Protein AF-A0A3D5WG81-F1 (afdb_monomer)

Sequence (229 aa):
MEYLKKLLEEGIEVSKSRIPSGSPFIYDQVDNVKYQKWVMNCISMLKEDAPDHVQQIKSIYVPKYSLINNFEQIFGVVSSAVEHITYKLKKKKKGTKIASRPATHFNLDFLHPKIKDKCSDQFYSEKYDDAILNACKVVEVYTRELSKLGEEEIGVPLMRKAFNPKTPILKHSDHAGEQEALMHLFSGFIGVFKNPQSHRFIEIKDPLTAFEVINFANHLCKILETTKQ

pLDDT: mean 92.05, std 9.8, range [44.41, 98.56]

Solvent-accessible surface area (backbone atoms only — not comparable to full-atom values): 12514 Å² total; per-residue (Å²): 110,71,66,55,54,48,56,52,53,52,48,52,54,31,61,73,39,58,43,81,58,89,42,99,88,44,79,32,30,31,46,52,70,56,43,56,52,48,53,54,48,51,44,65,73,31,43,86,79,34,48,69,46,34,52,52,40,58,74,60,59,48,94,92,59,45,40,42,68,50,49,52,53,41,50,51,44,51,52,51,42,45,53,52,47,52,50,52,52,52,48,58,66,57,69,78,54,82,74,83,58,58,47,85,80,59,83,57,84,87,42,47,66,71,45,36,73,59,20,47,68,35,38,70,67,66,37,29,57,59,16,39,40,34,23,44,48,44,45,52,52,51,54,31,63,70,44,71,53,60,88,86,56,52,67,43,63,33,31,45,54,31,22,24,54,89,65,46,39,41,38,76,53,92,49,49,69,59,20,37,51,49,20,48,52,54,21,47,50,36,55,65,57,32,50,51,60,75,76,45,87,82,76,57,80,56,47,62,64,36,50,52,53,37,50,50,36,35,52,52,49,57,53,56,75,69,38,42,112

Radius of gyration: 33.35 Å; Cα contacts (8 Å, |Δi|>4): 274; chains: 1; bounding box: 77×34×82 Å

Nearest PDB structures (foldseek):
  6oo3-assembly1_C  TM=1.968E-01  e=2.296E+00  Oryctolagus cuniculus
  7td3-assembly1_R  TM=1.829E-01  e=8.291E+00  Homo sapiens

Mean predicted aligned error: 13.75 Å

Foldseek 3Di:
DVLLVVLLVLLVVQLVQWADPPDPVDFIFTDLVSQVVSLVSLLVVLCVQPVVLSVQLVVLDDNVGRGPVSSVSNSVSSVVSSVVSVVVVVVVVVVPDPPQDQLVVDDCPPFDPQLCVQQVVCLNVQVLLSSLLSLLVSLFVLLCVQLVHDPVQGALNSLCQCLPLVDHSWAQDPDSVVSVVSSCLNNVLRVPRNPCSVPDDPPDRRSVVSSVSSVSSRVSVVSSVNTDD

Secondary structure (DSSP, 8-state):
-HHHHHHHHHHHHHHHT-B--SSTTS--B--HHHHHHHHHHHHHHHTTT-HHHHHHHHHH--TT--BHHHHHHHHHHHHHHHHHHHHHHHHHHHTT------GGGS--TTS-HHHHHHHHHHHHTT-HHHHHHHHHHHHHHHHHHHHT--TT--HHHHHHHHT-SSS-SSB--SSHHHHHHHHHHHHHHIIIIIHHHHHS------HHHHHHHHHHHHHHHHHHHH-B-

Structure (mmCIF, N/CA/C/O backbone):
data_AF-A0A3D5WG81-F1
#
_entry.id   AF-A0A3D5WG81-F1
#
loop_
_atom_site.group_PDB
_atom_site.id
_atom_site.type_symbol
_atom_site.label_atom_id
_atom_site.label_alt_id
_atom_site.label_comp_id
_atom_site.label_asym_id
_atom_site.label_entity_id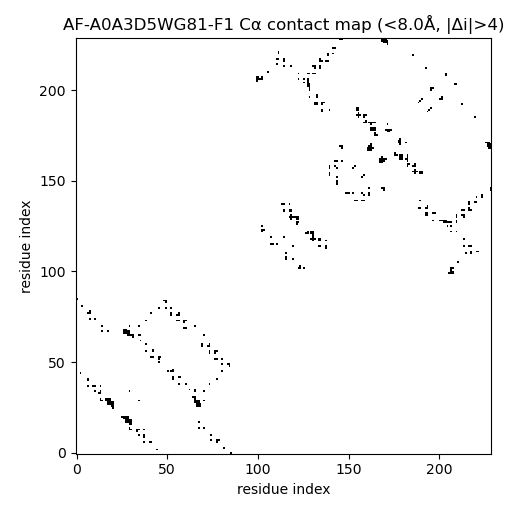
_atom_site.label_seq_id
_atom_site.pdbx_PDB_ins_code
_atom_site.Cartn_x
_atom_site.Cartn_y
_atom_site.Cartn_z
_atom_site.occupancy
_atom_site.B_iso_or_equiv
_atom_site.auth_seq_id
_atom_site.auth_comp_id
_atom_site.auth_asym_id
_atom_site.auth_atom_id
_atom_site.pdbx_PDB_model_num
ATOM 1 N N . MET A 1 1 ? 13.040 8.343 -30.477 1.00 75.19 1 MET A N 1
ATOM 2 C CA . MET A 1 1 ? 13.187 6.993 -31.072 1.00 75.19 1 MET A CA 1
ATOM 3 C C . MET A 1 1 ? 13.565 7.099 -32.538 1.00 75.19 1 MET A C 1
ATOM 5 O O . MET A 1 1 ? 14.605 6.573 -32.895 1.00 75.19 1 MET A O 1
ATOM 9 N N . GLU A 1 2 ? 12.789 7.811 -33.360 1.00 84.69 2 GLU A N 1
ATOM 10 C CA . GLU A 1 2 ? 13.078 7.971 -34.796 1.00 84.69 2 GLU A CA 1
ATOM 11 C C . GLU A 1 2 ? 14.464 8.577 -35.073 1.00 84.69 2 GLU A C 1
ATOM 13 O O . GLU A 1 2 ? 15.221 8.037 -35.874 1.00 84.69 2 GLU A O 1
ATOM 18 N N . TYR A 1 3 ? 14.866 9.600 -34.309 1.00 90.69 3 TYR A N 1
ATOM 19 C CA . TYR A 1 3 ? 16.198 10.191 -34.458 1.00 90.69 3 TYR A CA 1
ATOM 20 C C . TYR A 1 3 ? 17.356 9.236 -34.107 1.00 90.69 3 TYR A C 1
ATOM 22 O O . TYR A 1 3 ? 18.388 9.271 -34.763 1.00 90.69 3 TYR A O 1
ATOM 30 N N . LEU A 1 4 ? 17.186 8.355 -33.112 1.00 92.75 4 LEU A N 1
ATOM 31 C CA . LEU A 1 4 ? 18.220 7.392 -32.704 1.00 92.75 4 LEU A CA 1
ATOM 32 C C . LEU A 1 4 ? 18.482 6.364 -33.806 1.00 92.75 4 LEU A C 1
ATOM 34 O O . LEU A 1 4 ? 19.627 6.025 -34.084 1.00 92.75 4 LEU A O 1
ATOM 38 N N . LYS A 1 5 ? 17.410 5.897 -34.458 1.00 92.94 5 LYS A N 1
ATOM 39 C CA . LYS A 1 5 ? 17.508 4.984 -35.599 1.00 92.94 5 LYS A CA 1
ATOM 40 C C . LYS A 1 5 ? 18.221 5.659 -36.772 1.00 92.94 5 LYS A C 1
ATOM 42 O O . LYS A 1 5 ? 19.123 5.066 -37.353 1.00 92.94 5 LYS A O 1
ATOM 47 N N . LYS A 1 6 ? 17.870 6.919 -37.044 1.00 94.62 6 LYS A N 1
ATOM 48 C CA . LYS A 1 6 ? 18.494 7.728 -38.092 1.00 94.62 6 LYS A CA 1
ATOM 49 C C . LYS A 1 6 ? 20.007 7.885 -37.892 1.00 94.62 6 LYS A C 1
ATOM 51 O O . LYS A 1 6 ? 20.749 7.738 -38.853 1.00 94.62 6 LYS A O 1
ATOM 56 N N . LEU A 1 7 ? 20.480 8.110 -36.661 1.00 94.56 7 LEU A N 1
ATOM 57 C CA . LEU A 1 7 ? 21.922 8.204 -36.379 1.00 94.56 7 LEU A CA 1
ATOM 58 C C . LEU A 1 7 ? 22.681 6.910 -36.716 1.00 94.56 7 LEU A C 1
ATOM 60 O O . LEU A 1 7 ? 23.807 6.973 -37.208 1.00 94.56 7 LEU A O 1
ATOM 64 N N . LEU A 1 8 ? 22.079 5.741 -36.470 1.00 95.94 8 LEU A N 1
ATOM 65 C CA . LEU A 1 8 ? 22.681 4.452 -36.829 1.00 95.94 8 LEU A CA 1
ATOM 66 C C . LEU A 1 8 ? 22.663 4.219 -38.341 1.00 95.94 8 LEU A C 1
ATOM 68 O O . LEU A 1 8 ? 23.661 3.771 -38.899 1.00 95.94 8 LEU A O 1
ATOM 72 N N . GLU A 1 9 ? 21.554 4.546 -39.005 1.00 95.94 9 GLU A N 1
ATOM 73 C CA . GLU A 1 9 ? 21.422 4.439 -40.463 1.00 95.94 9 GLU A CA 1
ATOM 74 C C . GLU A 1 9 ? 22.451 5.325 -41.183 1.00 95.94 9 GLU A C 1
ATOM 76 O O . GLU A 1 9 ? 23.190 4.826 -42.031 1.00 95.94 9 GLU A O 1
ATOM 81 N N . GLU A 1 10 ? 22.587 6.591 -40.775 1.00 95.50 10 GLU A N 1
ATOM 82 C CA . GLU A 1 10 ? 23.614 7.505 -41.295 1.00 95.50 10 GLU A CA 1
ATOM 83 C C . GLU A 1 10 ? 25.035 6.960 -41.050 1.00 95.50 10 GLU A C 1
ATOM 85 O O . GLU A 1 10 ? 25.886 7.020 -41.936 1.00 95.50 10 GLU A O 1
ATOM 90 N N . GLY A 1 11 ? 25.300 6.360 -39.885 1.00 95.00 11 GLY A N 1
ATOM 91 C CA . GLY A 1 11 ? 26.602 5.753 -39.594 1.00 95.00 11 GLY A CA 1
ATOM 92 C C . GLY A 1 11 ? 26.915 4.547 -40.487 1.00 95.00 11 GLY A C 1
ATOM 93 O O . GLY A 1 11 ? 28.041 4.393 -40.958 1.00 95.00 11 GLY A O 1
ATOM 94 N N . ILE A 1 12 ? 25.913 3.722 -40.804 1.00 95.62 12 ILE A N 1
ATOM 95 C CA . ILE A 1 12 ? 26.057 2.612 -41.758 1.00 95.62 12 ILE A CA 1
ATOM 96 C C . ILE A 1 12 ? 26.375 3.143 -43.165 1.00 95.62 12 ILE A C 1
ATOM 98 O O . ILE A 1 12 ? 27.176 2.541 -43.883 1.00 95.62 12 ILE A O 1
ATOM 102 N N . GLU A 1 13 ? 25.790 4.271 -43.575 1.00 95.56 13 GLU A N 1
ATOM 103 C CA . GLU A 1 13 ? 26.120 4.915 -44.853 1.00 95.56 13 GLU A CA 1
ATOM 104 C C . GLU A 1 13 ? 27.564 5.430 -44.898 1.00 95.56 13 GLU A C 1
ATOM 106 O O . GLU A 1 13 ? 28.222 5.303 -45.935 1.00 95.56 13 GLU A O 1
ATOM 111 N N . VAL A 1 14 ? 28.081 5.957 -43.783 1.00 94.94 14 VAL A N 1
ATOM 112 C CA . VAL A 1 14 ? 29.499 6.330 -43.659 1.00 94.94 14 VAL A CA 1
ATOM 113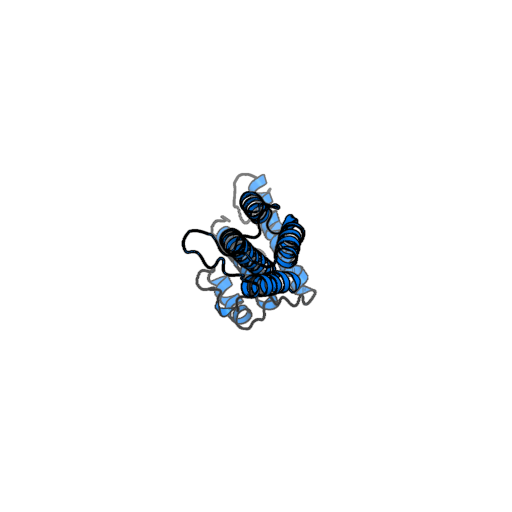 C C . VAL A 1 14 ? 30.390 5.091 -43.764 1.00 94.94 14 VAL A C 1
ATOM 115 O O . VAL A 1 14 ? 31.339 5.099 -44.544 1.00 94.94 14 VAL A O 1
ATOM 118 N N . SER A 1 15 ? 30.062 3.999 -43.068 1.00 93.25 15 SER A N 1
ATOM 119 C CA . SER A 1 15 ? 30.818 2.737 -43.144 1.00 93.25 15 SER A CA 1
ATOM 120 C C . SER A 1 15 ? 30.926 2.206 -44.579 1.00 93.25 15 SER A C 1
ATOM 122 O O . SER A 1 15 ? 32.005 1.830 -45.036 1.00 93.25 15 SER A O 1
ATOM 124 N N . LYS A 1 16 ? 29.820 2.250 -45.334 1.00 94.12 16 LYS A N 1
ATOM 125 C CA . LYS A 1 16 ? 29.776 1.837 -46.748 1.00 94.12 16 LYS A CA 1
ATOM 126 C C . LYS A 1 16 ? 30.602 2.730 -47.675 1.00 94.12 16 LYS A C 1
ATOM 128 O O . LYS A 1 16 ? 30.896 2.321 -48.792 1.00 94.12 16 LYS A O 1
ATOM 133 N N . SER A 1 17 ? 30.973 3.930 -47.233 1.00 94.00 17 SER A N 1
ATOM 134 C CA . SER A 1 17 ? 31.808 4.868 -47.991 1.00 94.00 17 SER A CA 1
ATOM 135 C C . SER A 1 17 ? 33.312 4.661 -47.786 1.00 94.00 17 SER A C 1
ATOM 137 O O . SER A 1 17 ? 34.094 5.566 -48.064 1.00 94.00 17 SER A O 1
ATOM 139 N N . ARG A 1 18 ? 33.720 3.492 -47.277 1.00 93.00 18 ARG A N 1
ATOM 140 C CA . ARG A 1 18 ? 35.123 3.123 -47.068 1.00 93.00 18 ARG A CA 1
ATOM 141 C C . ARG A 1 18 ? 35.935 3.247 -48.363 1.00 93.00 18 ARG A C 1
ATOM 143 O O . ARG A 1 18 ? 35.570 2.693 -49.396 1.00 93.00 18 ARG A O 1
ATOM 150 N N . ILE A 1 19 ? 37.066 3.932 -48.262 1.00 91.75 19 ILE A N 1
ATOM 151 C CA . ILE A 1 19 ? 38.051 4.172 -49.314 1.00 91.75 19 ILE A CA 1
ATOM 152 C C . ILE A 1 19 ? 39.338 3.445 -48.895 1.00 91.75 19 ILE A C 1
ATOM 154 O O . ILE A 1 19 ? 40.007 3.899 -47.959 1.00 91.75 19 ILE A O 1
ATOM 158 N N . PRO A 1 20 ? 39.680 2.311 -49.536 1.00 90.56 20 PRO A N 1
ATOM 159 C CA . PRO A 1 20 ? 40.896 1.570 -49.228 1.00 90.56 20 PRO A CA 1
ATOM 160 C C . PRO A 1 20 ? 42.152 2.396 -49.504 1.00 90.56 20 PRO A C 1
ATOM 162 O O . PRO A 1 20 ? 42.264 3.027 -50.554 1.00 90.56 20 PRO A O 1
ATOM 165 N N . SER A 1 21 ? 43.123 2.351 -48.597 1.00 86.50 21 SER A N 1
ATOM 166 C CA . SER A 1 21 ? 44.408 3.040 -48.767 1.00 86.50 21 SER A CA 1
ATOM 167 C C . SER A 1 21 ? 45.337 2.344 -49.770 1.00 86.50 21 SER A C 1
ATOM 169 O O . SER A 1 21 ? 46.309 2.936 -50.237 1.00 86.50 21 SER A O 1
ATOM 171 N N . GLY A 1 22 ? 45.072 1.065 -50.064 1.00 84.75 22 GLY A N 1
ATOM 172 C CA . GLY A 1 22 ? 45.930 0.212 -50.888 1.00 84.75 22 GLY A CA 1
ATOM 173 C C . GLY A 1 22 ? 47.253 -0.187 -50.218 1.00 84.75 22 GLY A C 1
ATOM 174 O O . GLY A 1 22 ? 48.062 -0.859 -50.852 1.00 84.75 22 GLY A O 1
ATOM 175 N N . SER A 1 23 ? 47.482 0.196 -48.954 1.00 83.56 23 SER A N 1
ATOM 176 C CA . SER A 1 23 ? 48.710 -0.093 -48.206 1.00 83.56 23 SER A CA 1
ATOM 177 C C . SER A 1 23 ? 48.399 -0.644 -46.810 1.00 83.56 23 SER A C 1
ATOM 179 O O . SER A 1 23 ? 47.653 -0.009 -46.066 1.00 83.56 23 SER A O 1
ATOM 181 N N . PRO A 1 24 ? 49.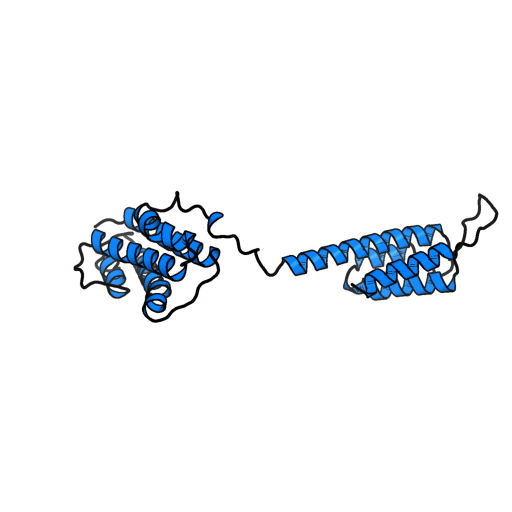023 -1.759 -46.383 1.00 75.94 24 PRO A N 1
ATOM 182 C CA . PRO A 1 24 ? 48.823 -2.322 -45.043 1.00 75.94 24 PRO A CA 1
ATOM 183 C C . PRO A 1 24 ? 49.185 -1.371 -43.891 1.00 75.94 24 PRO A C 1
ATOM 185 O O . PRO A 1 24 ? 48.702 -1.545 -42.777 1.00 75.94 24 PRO A O 1
ATOM 188 N N . PHE A 1 25 ? 50.046 -0.381 -44.147 1.00 78.06 25 PHE A N 1
ATOM 189 C CA . PHE A 1 25 ? 50.553 0.555 -43.137 1.00 78.06 25 PHE A CA 1
ATOM 190 C C . PHE A 1 25 ? 49.792 1.887 -43.099 1.00 78.06 25 PHE A C 1
ATOM 192 O O . PHE A 1 25 ? 50.114 2.753 -42.286 1.00 78.06 25 PHE A O 1
ATOM 199 N N . ILE A 1 26 ? 48.806 2.077 -43.981 1.00 79.44 26 ILE A N 1
ATOM 200 C CA . ILE A 1 26 ? 48.007 3.301 -44.061 1.00 79.44 26 ILE A CA 1
ATOM 201 C C . ILE A 1 26 ? 46.561 2.943 -43.746 1.00 79.44 26 ILE A C 1
ATOM 203 O O . ILE A 1 26 ? 45.971 2.080 -44.392 1.00 79.44 26 ILE A O 1
ATOM 207 N N . TYR A 1 27 ? 45.979 3.627 -42.765 1.00 84.50 27 TYR A N 1
ATOM 208 C CA . TYR A 1 27 ? 44.572 3.445 -42.431 1.00 84.50 27 TYR A CA 1
ATOM 209 C C . TYR A 1 27 ? 43.672 3.841 -43.603 1.00 84.50 27 TYR A C 1
ATOM 211 O O . TYR A 1 27 ? 43.862 4.894 -44.218 1.00 84.50 27 TYR A O 1
ATOM 219 N N . ASP A 1 28 ? 42.659 3.018 -43.861 1.00 91.94 28 ASP A N 1
ATOM 220 C CA . ASP A 1 28 ? 41.592 3.362 -44.794 1.00 91.94 28 ASP A CA 1
ATOM 221 C C . ASP A 1 28 ? 40.839 4.605 -44.321 1.00 91.94 28 ASP A C 1
ATOM 223 O O . ASP A 1 28 ? 40.800 4.944 -43.130 1.00 91.94 28 ASP A O 1
ATOM 227 N N . GLN A 1 29 ? 40.203 5.269 -45.275 1.00 92.94 29 GLN A N 1
ATOM 228 C CA . GLN A 1 29 ? 39.386 6.442 -45.017 1.00 92.94 29 GLN A CA 1
ATOM 229 C C . GLN A 1 29 ? 37.911 6.133 -45.248 1.00 92.94 29 GLN A C 1
ATOM 231 O O . GLN A 1 29 ? 37.544 5.111 -45.822 1.00 92.94 29 GLN A O 1
ATOM 236 N N . VAL A 1 30 ? 37.056 7.036 -44.799 1.00 94.81 30 VAL A N 1
ATOM 237 C CA . VAL A 1 30 ? 35.651 7.130 -45.199 1.00 94.81 30 VAL A CA 1
ATOM 238 C C . VAL A 1 30 ? 35.419 8.470 -45.887 1.00 94.81 30 VAL A C 1
ATOM 240 O O . VAL A 1 30 ? 36.237 9.391 -45.756 1.00 94.81 30 VAL A O 1
ATOM 243 N N . ASP A 1 31 ? 34.302 8.595 -46.606 1.00 95.69 31 ASP A N 1
ATOM 244 C CA . ASP A 1 31 ? 33.897 9.859 -47.217 1.00 95.69 31 ASP A CA 1
ATOM 245 C C . ASP A 1 31 ? 33.881 10.971 -46.165 1.00 95.69 31 ASP A C 1
ATOM 247 O O . ASP A 1 31 ? 33.151 10.915 -45.169 1.00 95.69 31 ASP A O 1
ATOM 251 N N . ASN A 1 32 ? 34.717 11.983 -46.391 1.00 92.50 32 ASN A N 1
ATOM 252 C CA . ASN A 1 32 ? 34.928 13.042 -45.422 1.00 92.50 32 ASN A CA 1
ATOM 253 C C . ASN A 1 32 ? 33.626 13.803 -45.147 1.00 92.50 32 ASN A C 1
ATOM 255 O O . ASN A 1 32 ? 33.263 13.995 -43.993 1.00 92.50 32 ASN A O 1
ATOM 259 N N . VAL A 1 33 ? 32.877 14.193 -46.179 1.00 93.50 33 VAL A N 1
ATOM 260 C CA . VAL A 1 33 ? 31.666 15.010 -46.009 1.00 93.50 33 VAL A CA 1
ATOM 261 C C . VAL A 1 33 ? 30.611 14.250 -45.209 1.00 93.50 33 VAL A C 1
ATOM 263 O O . VAL A 1 33 ? 30.035 14.803 -44.267 1.00 93.50 33 VAL A O 1
ATOM 266 N N . LYS A 1 34 ? 30.388 12.974 -45.537 1.00 94.69 34 LYS A N 1
ATOM 267 C CA . LYS A 1 34 ? 29.447 12.113 -44.811 1.00 94.69 34 LYS A CA 1
ATOM 268 C C . LYS A 1 34 ? 29.885 11.912 -43.365 1.00 94.69 34 LYS A C 1
ATOM 270 O O . LYS A 1 34 ? 29.063 12.061 -42.464 1.00 94.69 34 LYS A O 1
ATOM 275 N N . TYR A 1 35 ? 31.169 11.639 -43.140 1.00 95.88 35 TYR A N 1
ATOM 276 C CA . TYR A 1 35 ? 31.720 11.424 -41.806 1.00 95.88 35 TYR A CA 1
ATOM 277 C C . TYR A 1 35 ? 31.607 12.668 -40.920 1.00 95.88 35 TYR A C 1
ATOM 279 O O . TYR A 1 35 ? 31.049 12.580 -39.828 1.00 95.88 35 TYR A O 1
ATOM 287 N N . GLN A 1 36 ? 32.050 13.838 -41.398 1.00 94.81 36 GLN A N 1
ATOM 288 C CA . GLN A 1 36 ? 31.961 15.086 -40.631 1.00 94.81 36 GLN A CA 1
ATOM 289 C C . GLN A 1 36 ? 30.504 15.412 -40.277 1.00 94.81 36 GLN A C 1
ATOM 291 O O . GLN A 1 36 ? 30.189 15.715 -39.125 1.00 94.81 36 GLN A O 1
ATOM 296 N N . LYS A 1 37 ? 29.597 15.304 -41.257 1.00 96.00 37 LYS A N 1
ATOM 297 C CA . LYS A 1 37 ? 28.166 15.553 -41.054 1.00 96.00 37 LYS A CA 1
ATOM 298 C C . LYS A 1 37 ? 27.576 14.611 -40.005 1.00 96.00 37 LYS A C 1
ATOM 300 O O . LYS A 1 37 ? 26.885 15.065 -39.096 1.00 96.00 37 LYS A O 1
ATOM 305 N N . TRP A 1 38 ? 27.866 13.318 -40.117 1.00 97.56 38 TRP A N 1
ATOM 306 C CA . TRP A 1 38 ? 27.362 12.309 -39.194 1.00 97.56 38 TRP A CA 1
ATOM 307 C C . TRP A 1 38 ? 27.867 12.531 -37.763 1.00 97.56 38 TRP A C 1
ATOM 309 O O . TRP A 1 38 ? 27.066 12.540 -36.830 1.00 97.56 38 TRP A O 1
ATOM 319 N N . VAL A 1 39 ? 29.162 12.808 -37.571 1.00 97.06 39 VAL A N 1
ATOM 320 C CA . VAL A 1 39 ? 29.710 13.086 -36.232 1.00 97.06 39 VAL A CA 1
ATOM 321 C C . VAL A 1 39 ? 29.055 14.321 -35.605 1.00 97.06 39 VAL A C 1
ATOM 323 O O . VAL A 1 39 ? 28.680 14.289 -34.431 1.00 97.06 39 VAL A O 1
ATOM 326 N N . MET A 1 40 ? 28.850 15.390 -36.380 1.00 96.69 40 MET A N 1
ATOM 327 C CA . MET A 1 40 ? 28.174 16.597 -35.891 1.00 96.69 40 MET A CA 1
ATOM 328 C C . MET A 1 40 ? 26.714 16.333 -35.506 1.00 96.69 40 MET A C 1
ATOM 330 O O . MET A 1 40 ? 26.260 16.822 -34.467 1.00 96.69 40 MET A O 1
ATOM 334 N N . ASN A 1 41 ? 25.998 15.514 -36.283 1.00 96.69 41 ASN A N 1
ATOM 335 C CA . ASN A 1 41 ? 24.650 15.064 -35.936 1.00 96.69 41 ASN A CA 1
ATOM 336 C C . ASN A 1 41 ? 24.655 14.278 -34.619 1.00 96.69 41 ASN A C 1
ATOM 338 O O . ASN A 1 41 ? 23.880 14.598 -33.720 1.00 96.69 41 ASN A O 1
ATOM 342 N N . CYS A 1 42 ? 25.562 13.309 -34.457 1.00 97.06 42 CYS A N 1
ATOM 343 C CA . CYS A 1 42 ? 25.701 12.535 -33.222 1.00 97.06 42 CYS A CA 1
ATOM 344 C C . CYS A 1 42 ? 25.941 13.446 -32.009 1.00 97.06 42 CYS A C 1
ATOM 346 O O . CYS A 1 42 ? 25.224 13.343 -31.014 1.00 97.06 42 CYS A O 1
ATOM 348 N N . ILE A 1 43 ? 26.890 14.384 -32.101 1.00 96.69 43 ILE A N 1
ATOM 349 C CA . ILE A 1 43 ? 27.197 15.333 -31.019 1.00 96.69 43 ILE A CA 1
ATOM 350 C C . ILE A 1 43 ? 25.982 16.201 -30.674 1.00 96.69 43 ILE A C 1
ATOM 352 O O . ILE A 1 43 ? 25.687 16.385 -29.495 1.00 96.69 43 ILE A O 1
ATOM 356 N N . SER A 1 44 ? 25.283 16.747 -31.674 1.00 96.25 44 SER A N 1
ATOM 357 C CA . SER A 1 44 ? 24.151 17.649 -31.440 1.00 96.25 44 SER A CA 1
ATOM 358 C C . SER A 1 44 ? 22.931 16.918 -30.887 1.00 96.25 44 SER A C 1
ATOM 360 O O 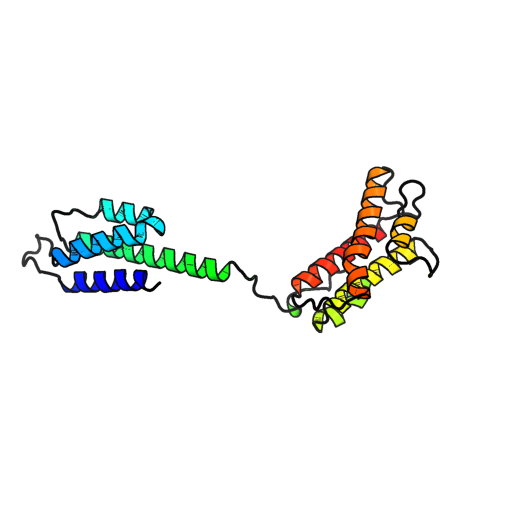. SER A 1 44 ? 22.269 17.431 -29.990 1.00 96.25 44 SER A O 1
ATOM 362 N N . MET A 1 45 ? 22.609 15.744 -31.429 1.00 95.94 45 MET A N 1
ATOM 363 C CA . MET A 1 45 ? 21.368 15.036 -31.108 1.00 95.94 45 MET A CA 1
ATOM 364 C C . MET A 1 45 ? 21.461 14.240 -29.805 1.00 95.94 45 MET A C 1
ATOM 366 O O . MET A 1 45 ? 20.439 14.013 -29.166 1.00 95.94 45 MET A O 1
ATOM 370 N N . LEU A 1 46 ? 22.667 13.832 -29.394 1.00 95.31 46 LEU A N 1
ATOM 371 C CA . LEU A 1 46 ? 22.885 13.089 -28.148 1.00 95.31 46 LEU A CA 1
ATOM 372 C C . LEU A 1 46 ? 23.243 13.987 -26.957 1.00 95.31 46 LEU A C 1
ATOM 374 O O . LEU A 1 46 ? 23.286 13.494 -25.834 1.00 95.31 46 LEU A O 1
ATOM 378 N N . LYS A 1 47 ? 23.484 15.289 -27.169 1.00 94.12 47 LYS A N 1
ATOM 379 C CA . LYS A 1 47 ? 24.003 16.213 -26.144 1.00 94.12 47 LYS A CA 1
ATOM 380 C C . LYS A 1 47 ? 23.214 16.194 -24.833 1.00 94.12 47 LYS A C 1
ATOM 382 O O . LYS A 1 47 ? 23.822 16.168 -23.769 1.00 94.12 47 LYS A O 1
ATOM 387 N N . GLU A 1 48 ? 21.889 16.212 -24.921 1.00 91.00 48 GLU A N 1
ATOM 388 C CA . GLU A 1 48 ? 21.008 16.268 -23.747 1.00 91.00 48 GLU A CA 1
ATOM 389 C C . GLU A 1 48 ? 20.757 14.876 -23.142 1.00 91.00 48 GLU A C 1
ATOM 391 O O . GLU A 1 48 ? 20.656 14.721 -21.926 1.00 91.00 48 GLU A O 1
ATOM 396 N N . ASP A 1 49 ? 20.667 13.845 -23.987 1.00 91.56 49 ASP A N 1
ATOM 397 C CA . ASP A 1 49 ? 20.246 12.504 -23.573 1.00 91.56 49 ASP A CA 1
ATOM 398 C C . ASP A 1 49 ? 21.411 11.598 -23.125 1.00 91.56 49 ASP A C 1
ATOM 400 O O . ASP A 1 49 ? 21.196 10.693 -22.312 1.00 91.56 49 ASP A O 1
ATOM 404 N N . ALA A 1 50 ? 22.625 11.827 -23.641 1.00 95.06 50 ALA A N 1
ATOM 405 C CA . ALA A 1 50 ? 23.832 11.028 -23.400 1.00 95.06 50 ALA A CA 1
ATOM 406 C C . ALA A 1 50 ? 25.126 11.887 -23.445 1.00 95.06 50 ALA A C 1
ATOM 408 O O . ALA A 1 50 ? 25.963 11.717 -24.340 1.00 95.06 50 ALA A O 1
ATOM 409 N N . PRO A 1 51 ? 25.320 12.819 -22.490 1.00 95.75 51 PRO A N 1
ATOM 410 C CA . PRO A 1 51 ? 26.449 13.757 -22.495 1.00 95.75 51 PRO A CA 1
ATOM 411 C C . PRO A 1 51 ? 27.826 13.079 -22.384 1.00 95.75 51 PRO A C 1
ATOM 413 O O . PRO A 1 51 ? 28.769 13.515 -23.047 1.00 95.75 51 PRO A O 1
ATOM 416 N N . ASP A 1 52 ? 27.942 11.987 -21.623 1.00 96.12 52 ASP A N 1
ATOM 417 C CA . ASP A 1 52 ? 29.206 11.252 -21.453 1.00 96.12 52 ASP A CA 1
ATOM 418 C C . ASP A 1 52 ? 29.655 10.595 -22.765 1.00 96.12 52 ASP A C 1
ATOM 420 O O . ASP A 1 52 ? 30.821 10.681 -23.157 1.00 96.12 52 ASP A O 1
ATOM 424 N N . HIS A 1 53 ? 28.713 10.004 -23.510 1.00 97.69 53 HIS A N 1
ATOM 425 C CA . HIS A 1 53 ? 28.971 9.471 -24.848 1.00 97.69 53 HIS A CA 1
ATOM 426 C C . HIS A 1 53 ? 29.401 10.582 -25.808 1.00 97.69 53 HIS A C 1
ATOM 428 O O . HIS A 1 53 ? 30.339 10.398 -26.578 1.00 97.69 53 HIS A O 1
ATOM 434 N N . VAL A 1 54 ? 28.789 11.769 -25.733 1.00 97.25 54 VAL A N 1
ATOM 435 C CA . VAL A 1 54 ? 29.219 12.926 -26.537 1.00 97.25 54 VAL A CA 1
ATOM 436 C C . VAL A 1 54 ? 30.647 13.358 -26.193 1.00 97.25 54 VAL A C 1
ATOM 438 O O . VAL A 1 54 ? 31.407 13.717 -27.095 1.00 97.25 54 VAL A O 1
ATOM 441 N N . GLN A 1 55 ? 31.047 13.307 -24.922 1.00 97.19 55 GLN A N 1
ATOM 442 C CA . GLN A 1 55 ? 32.422 13.604 -24.521 1.00 97.19 55 GLN A CA 1
ATOM 443 C C . GLN A 1 55 ? 33.416 12.581 -25.093 1.00 97.19 55 GLN A C 1
ATOM 445 O O . GLN A 1 55 ? 34.460 12.974 -25.614 1.00 97.19 55 GLN A O 1
ATOM 450 N N . GLN A 1 56 ? 33.065 11.292 -25.082 1.00 97.25 56 GLN A N 1
ATOM 451 C CA . GLN A 1 56 ? 33.876 10.236 -25.699 1.00 97.25 56 GLN A CA 1
ATOM 452 C C . GLN A 1 56 ? 34.008 10.434 -27.214 1.00 97.25 56 GLN A C 1
ATOM 454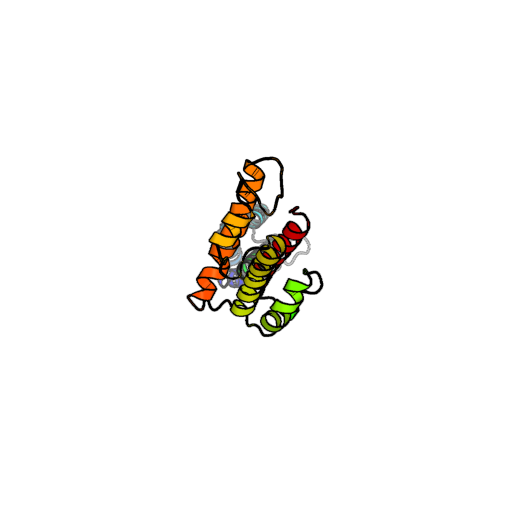 O O . GLN A 1 56 ? 35.124 10.424 -27.734 1.00 97.25 56 GLN A O 1
ATOM 459 N N . ILE A 1 57 ? 32.904 10.721 -27.915 1.00 97.25 57 ILE A N 1
ATOM 460 C CA . ILE A 1 57 ? 32.923 11.030 -29.355 1.00 97.25 57 ILE A CA 1
ATOM 461 C C . ILE A 1 57 ? 33.887 12.187 -29.632 1.00 97.25 57 ILE A C 1
ATOM 463 O O . ILE A 1 57 ? 34.731 12.082 -30.517 1.00 97.25 57 ILE A O 1
ATOM 467 N N . LYS A 1 58 ? 33.818 13.267 -28.844 1.00 96.69 58 LYS A N 1
ATOM 468 C CA . 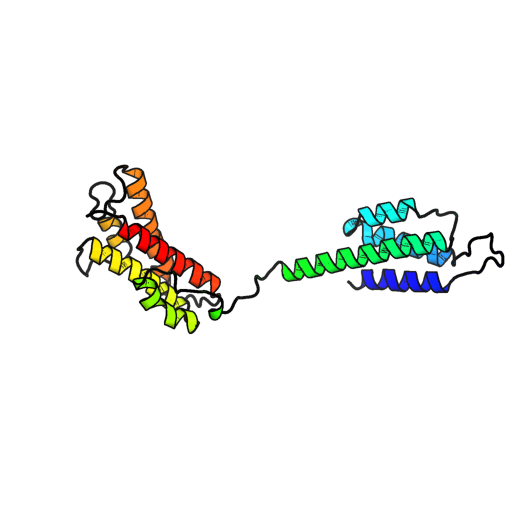LYS A 1 58 ? 34.709 14.429 -28.989 1.00 96.69 58 LYS A CA 1
ATOM 469 C C . LYS A 1 58 ? 36.183 14.110 -28.736 1.00 96.69 58 LYS A C 1
ATOM 471 O O . LYS A 1 58 ? 37.024 14.745 -29.357 1.00 96.69 58 LYS A O 1
ATOM 476 N N . SER A 1 59 ? 36.504 13.158 -27.856 1.00 96.75 59 SER A N 1
ATOM 477 C CA . SER A 1 59 ? 37.900 12.746 -27.627 1.00 96.75 59 SER A CA 1
ATOM 478 C C . SER A 1 59 ? 38.498 11.923 -28.771 1.00 96.75 59 SER A C 1
ATOM 480 O O . SER A 1 59 ? 39.706 11.965 -28.977 1.00 96.75 59 SER A O 1
ATOM 482 N N . ILE A 1 60 ? 37.661 11.199 -29.522 1.00 94.88 60 ILE A N 1
ATOM 483 C CA . ILE A 1 60 ? 38.084 10.368 -30.661 1.00 94.88 60 ILE A CA 1
ATOM 484 C C . ILE A 1 60 ? 38.086 11.188 -31.958 1.00 94.88 60 ILE A C 1
ATOM 486 O O . ILE A 1 60 ? 38.902 10.980 -32.856 1.00 94.88 60 ILE A O 1
ATOM 490 N N . TYR A 1 61 ? 37.141 12.117 -32.080 1.00 95.88 61 TYR A N 1
ATOM 491 C CA . TYR A 1 61 ? 36.920 12.884 -33.290 1.00 95.88 61 TYR A CA 1
ATOM 492 C C . TYR A 1 61 ? 38.037 13.900 -33.547 1.00 95.88 61 TYR A C 1
ATOM 494 O O . TYR A 1 61 ? 38.239 14.851 -32.795 1.00 95.88 61 TYR A O 1
ATOM 502 N N . VAL A 1 62 ? 38.716 13.731 -34.684 1.00 92.44 62 VAL A N 1
ATOM 503 C CA . VAL A 1 62 ? 39.732 14.662 -35.180 1.00 92.44 62 VAL A CA 1
ATOM 504 C C . VAL A 1 62 ? 39.261 15.233 -36.524 1.00 92.44 62 VAL A C 1
ATOM 506 O O . VAL A 1 62 ? 39.322 14.520 -37.524 1.00 92.44 62 VAL A O 1
ATOM 509 N N . PRO A 1 63 ? 38.831 16.510 -36.602 1.00 86.06 63 PRO A N 1
ATOM 510 C CA . PRO A 1 63 ? 38.206 17.086 -37.803 1.00 86.06 63 PRO A CA 1
ATOM 511 C C . PRO A 1 63 ? 39.050 17.004 -39.079 1.00 86.06 63 PRO A C 1
ATOM 513 O O . PRO A 1 63 ? 38.518 16.976 -40.184 1.00 86.06 63 PRO A O 1
ATOM 516 N N . LYS A 1 64 ? 40.378 16.957 -38.932 1.00 88.94 64 LYS A N 1
ATOM 517 C CA . LYS A 1 64 ? 41.323 16.891 -40.050 1.00 88.94 64 LYS A CA 1
ATOM 518 C C . LYS A 1 64 ? 41.344 15.524 -40.748 1.00 88.94 64 LYS A C 1
ATOM 520 O O . LYS A 1 64 ? 41.808 15.448 -41.882 1.00 88.94 64 LYS A O 1
ATOM 525 N N . TYR A 1 65 ? 40.877 14.459 -40.091 1.00 87.50 65 TYR A N 1
ATOM 526 C CA . TYR A 1 65 ? 41.026 13.090 -40.582 1.00 87.50 65 TYR A CA 1
ATOM 527 C C . TYR A 1 65 ? 39.703 12.316 -40.555 1.00 87.50 65 TYR A C 1
ATOM 529 O O . TYR A 1 65 ? 39.014 12.273 -39.537 1.00 87.50 65 TYR A O 1
ATOM 537 N N . SER A 1 66 ? 39.391 11.628 -41.655 1.00 91.19 66 SER A N 1
ATOM 538 C CA . SER A 1 66 ? 38.238 10.729 -41.792 1.00 91.19 66 SER A CA 1
ATOM 539 C C . SER A 1 66 ? 38.675 9.260 -41.813 1.00 91.19 66 SER A C 1
ATOM 541 O O . SER A 1 66 ? 38.350 8.512 -42.731 1.00 91.19 66 SER A O 1
ATOM 543 N N . LEU A 1 67 ? 39.472 8.850 -40.824 1.00 93.00 67 LEU A N 1
ATOM 544 C CA . LEU A 1 67 ? 39.991 7.482 -40.744 1.00 93.00 67 LEU A CA 1
ATOM 545 C C . LEU A 1 67 ? 38.895 6.484 -40.352 1.00 93.00 67 LEU A C 1
ATOM 547 O O . LEU A 1 67 ? 38.075 6.767 -39.473 1.00 93.00 67 LEU A O 1
ATOM 551 N N . ILE A 1 68 ? 38.932 5.292 -40.952 1.00 92.06 68 ILE A N 1
ATOM 552 C CA . ILE A 1 68 ? 37.965 4.221 -40.676 1.00 92.06 68 ILE A CA 1
ATOM 553 C C . ILE A 1 68 ? 37.976 3.795 -39.200 1.00 92.06 68 ILE A C 1
ATOM 555 O O . ILE A 1 68 ? 36.921 3.553 -38.627 1.00 92.06 68 ILE A O 1
ATOM 559 N N . ASN A 1 69 ? 39.143 3.777 -38.551 1.00 92.19 69 ASN A N 1
ATOM 560 C CA . ASN A 1 69 ? 39.282 3.365 -37.152 1.00 92.19 69 ASN A CA 1
ATOM 561 C C . ASN A 1 69 ? 38.624 4.363 -36.182 1.00 92.19 69 ASN A C 1
ATOM 563 O O . ASN A 1 69 ? 38.002 3.957 -35.202 1.00 92.19 69 ASN A O 1
ATOM 567 N N . ASN A 1 70 ? 38.729 5.665 -36.461 1.00 93.44 70 ASN A N 1
ATOM 568 C CA . ASN A 1 70 ? 38.051 6.708 -35.695 1.00 93.44 70 ASN A CA 1
ATOM 569 C C . ASN A 1 70 ? 36.538 6.600 -35.891 1.00 93.44 70 ASN A C 1
ATOM 571 O O . ASN A 1 70 ? 35.786 6.691 -34.922 1.00 93.44 70 ASN A O 1
ATOM 575 N N . PHE A 1 71 ? 36.097 6.350 -37.129 1.00 95.94 71 PHE A N 1
ATOM 576 C CA . PHE A 1 71 ? 34.697 6.066 -37.425 1.00 95.94 71 PHE A CA 1
ATOM 577 C C . PHE A 1 71 ? 34.177 4.863 -36.625 1.00 95.94 71 PHE A C 1
ATOM 579 O O . PHE A 1 71 ? 33.159 4.995 -35.954 1.00 95.94 71 PHE A O 1
ATOM 586 N N . GLU A 1 72 ? 34.873 3.725 -36.645 1.00 95.62 72 GLU A N 1
ATOM 587 C CA . GLU A 1 72 ? 34.454 2.500 -35.949 1.00 95.62 72 GLU A CA 1
ATOM 588 C C . GLU A 1 72 ? 34.328 2.714 -34.436 1.00 95.62 72 GLU A C 1
ATOM 590 O O . GLU A 1 72 ? 33.330 2.317 -33.832 1.00 95.62 72 GLU A O 1
ATOM 595 N N . GLN A 1 73 ? 35.294 3.410 -33.830 1.00 96.62 73 GLN A N 1
ATOM 596 C CA . GLN A 1 73 ? 35.242 3.757 -32.410 1.00 96.62 73 GLN A CA 1
ATOM 597 C C . GLN A 1 73 ? 34.048 4.665 -32.090 1.00 96.62 73 GLN A C 1
ATOM 599 O O . GLN A 1 73 ? 33.281 4.376 -31.170 1.00 96.62 73 GLN A O 1
ATOM 604 N N . ILE A 1 74 ? 33.839 5.731 -32.872 1.00 97.19 74 ILE A N 1
ATOM 605 C CA . ILE A 1 74 ? 32.694 6.636 -32.691 1.00 97.19 74 ILE A CA 1
ATOM 606 C C . ILE A 1 74 ? 31.374 5.885 -32.899 1.00 97.19 74 ILE A C 1
ATOM 608 O O . ILE A 1 74 ? 30.429 6.090 -32.139 1.00 97.19 74 ILE A O 1
ATOM 612 N N . PHE A 1 75 ? 31.297 4.982 -33.876 1.00 97.44 75 PHE A N 1
ATOM 613 C CA . PHE A 1 75 ? 30.097 4.192 -34.153 1.00 97.44 75 PHE A CA 1
ATOM 614 C C . PHE A 1 75 ? 29.750 3.256 -32.991 1.00 97.44 75 PHE A C 1
ATOM 616 O O . PHE A 1 75 ? 28.576 3.133 -32.629 1.00 97.44 75 PHE A O 1
ATOM 623 N N . GLY A 1 76 ? 30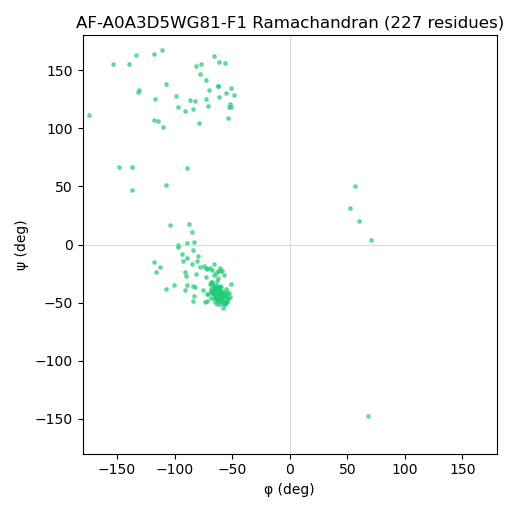.759 2.661 -32.347 1.00 96.56 76 GLY A N 1
ATOM 624 C CA . GLY A 1 76 ? 30.584 1.894 -31.113 1.00 96.56 76 GLY A CA 1
ATOM 625 C C . GLY A 1 76 ? 30.014 2.742 -29.971 1.00 96.56 76 GLY A C 1
ATOM 626 O O . GLY A 1 76 ? 29.040 2.343 -29.328 1.00 96.56 76 GLY A O 1
ATOM 627 N N . VAL A 1 77 ? 30.551 3.950 -29.767 1.00 97.06 77 VAL A N 1
ATOM 628 C CA . VAL A 1 77 ? 30.053 4.889 -28.745 1.00 97.06 77 VAL A CA 1
ATOM 629 C C . VAL A 1 77 ? 28.606 5.310 -29.031 1.00 97.06 77 VAL A C 1
ATOM 631 O O . VAL A 1 77 ? 27.770 5.293 -28.128 1.00 97.06 77 VAL A O 1
ATOM 634 N N . VAL A 1 78 ? 28.273 5.632 -30.285 1.00 96.56 78 VAL A N 1
ATOM 635 C CA . VAL A 1 78 ? 26.906 5.995 -30.701 1.00 96.56 78 VAL A CA 1
ATOM 636 C C . VAL A 1 78 ? 25.938 4.828 -30.492 1.00 96.56 78 VAL A C 1
ATOM 638 O O . VAL A 1 78 ? 24.845 5.031 -29.965 1.00 96.56 78 VAL A O 1
ATOM 641 N N . SER A 1 79 ? 26.339 3.604 -30.838 1.00 96.88 79 SER A N 1
ATOM 642 C CA . SER A 1 79 ? 25.520 2.402 -30.624 1.00 96.88 79 SER A CA 1
ATOM 643 C C . SER A 1 79 ? 25.223 2.186 -29.138 1.00 96.88 79 SER A C 1
ATOM 645 O O . SER A 1 79 ? 24.064 2.015 -28.756 1.00 96.88 79 SER A O 1
ATOM 647 N N . SER A 1 80 ? 26.242 2.319 -28.282 1.00 96.75 80 SER A N 1
ATOM 648 C CA . SER A 1 80 ? 26.076 2.269 -26.825 1.00 96.75 80 SER A CA 1
ATOM 649 C C . SER A 1 80 ? 25.133 3.363 -26.306 1.00 96.75 80 SER A C 1
ATOM 651 O O . SER A 1 80 ? 24.265 3.093 -25.470 1.00 96.75 80 SER A O 1
ATOM 653 N N . ALA A 1 81 ? 25.242 4.591 -26.824 1.00 95.81 81 ALA A N 1
ATOM 654 C CA . ALA A 1 81 ? 24.358 5.694 -26.450 1.00 95.81 81 ALA A CA 1
ATOM 655 C C . ALA A 1 81 ? 22.894 5.396 -26.818 1.00 95.81 81 ALA A C 1
ATOM 657 O O . ALA A 1 81 ? 21.987 5.596 -26.008 1.00 95.81 81 ALA A O 1
ATOM 658 N N . VAL A 1 82 ? 22.652 4.861 -28.019 1.00 94.88 82 VAL A N 1
ATOM 659 C CA . VAL A 1 82 ? 21.310 4.475 -28.481 1.00 94.88 82 VAL A CA 1
ATOM 660 C C . VAL A 1 82 ? 20.706 3.395 -27.584 1.00 94.88 82 VAL A C 1
ATOM 662 O O . VAL A 1 82 ? 19.533 3.504 -27.207 1.00 94.88 82 VAL A O 1
ATOM 665 N N . GLU A 1 83 ? 21.480 2.381 -27.200 1.00 93.12 83 GLU A N 1
ATOM 666 C CA . GLU A 1 83 ? 21.036 1.341 -26.266 1.00 93.12 83 GLU A CA 1
ATOM 667 C C . GLU A 1 83 ? 20.691 1.920 -24.892 1.00 93.12 83 GLU A C 1
ATOM 669 O O . GLU A 1 83 ? 19.602 1.658 -24.368 1.00 93.12 83 GLU A O 1
ATOM 674 N N . HIS A 1 84 ? 21.569 2.765 -24.343 1.00 90.94 84 HIS A N 1
ATOM 675 C CA . HIS A 1 84 ? 21.364 3.437 -23.062 1.00 90.94 84 HIS A CA 1
ATOM 676 C C . HIS A 1 84 ? 20.063 4.255 -23.050 1.00 90.94 84 HIS A C 1
ATOM 678 O O . HIS A 1 84 ? 19.213 4.083 -22.167 1.00 90.94 84 HIS A O 1
ATOM 684 N N . ILE A 1 85 ? 19.862 5.105 -24.061 1.00 92.31 85 ILE A N 1
ATOM 685 C CA . ILE A 1 85 ? 18.674 5.960 -24.174 1.00 92.31 85 ILE A CA 1
ATOM 686 C C . ILE A 1 85 ? 17.422 5.101 -24.379 1.00 92.31 85 ILE A C 1
ATOM 688 O O . ILE A 1 85 ? 16.398 5.319 -23.726 1.00 92.31 85 ILE A O 1
ATOM 692 N N . THR A 1 86 ? 17.495 4.069 -25.222 1.00 90.31 86 THR A N 1
ATOM 693 C CA . THR A 1 86 ? 16.377 3.143 -25.454 1.00 90.31 86 THR A CA 1
ATOM 694 C C . THR A 1 86 ? 15.976 2.418 -24.170 1.00 90.31 86 THR A C 1
ATOM 696 O O . THR A 1 86 ? 14.783 2.298 -23.871 1.00 90.31 86 THR A O 1
ATOM 699 N N . TYR A 1 87 ? 16.947 1.974 -23.370 1.00 86.62 87 TYR A N 1
ATOM 700 C CA . TYR A 1 87 ? 16.699 1.364 -22.067 1.00 86.62 87 TYR A CA 1
ATOM 701 C C . TYR A 1 87 ? 16.049 2.353 -21.091 1.00 86.62 87 TYR A C 1
ATOM 703 O O . TYR A 1 87 ? 15.027 2.030 -20.479 1.00 86.62 87 TYR A O 1
ATOM 711 N N . LYS A 1 88 ? 16.568 3.584 -20.997 1.00 85.06 88 LYS A N 1
ATOM 712 C CA . LYS A 1 88 ? 16.008 4.652 -20.152 1.00 85.06 88 LYS A CA 1
ATOM 713 C C . LYS A 1 88 ? 14.563 4.981 -20.540 1.00 85.06 88 LYS A C 1
ATOM 715 O O . LYS A 1 88 ? 13.706 5.092 -19.664 1.00 85.06 88 LYS A O 1
ATOM 720 N N . LEU A 1 89 ? 14.255 5.044 -21.837 1.00 82.00 89 LEU A N 1
ATOM 721 C CA . LEU A 1 89 ? 12.897 5.258 -22.350 1.00 82.00 89 LEU A CA 1
ATOM 722 C C . LEU A 1 89 ? 11.963 4.070 -22.060 1.00 82.00 89 LEU A C 1
ATOM 724 O O . LEU A 1 89 ? 10.815 4.282 -21.664 1.00 82.00 89 LEU A O 1
ATOM 728 N N . LYS A 1 90 ? 12.439 2.821 -22.185 1.00 79.75 90 LYS A N 1
ATOM 729 C CA . LYS A 1 90 ? 11.679 1.618 -21.788 1.00 79.75 90 LYS A CA 1
ATOM 730 C C . LYS A 1 90 ? 11.408 1.590 -20.280 1.00 79.75 90 LYS A C 1
ATOM 732 O O . LYS A 1 90 ? 10.292 1.273 -19.873 1.00 79.75 90 LYS A O 1
ATOM 737 N N . LYS A 1 91 ? 12.386 1.969 -19.452 1.00 68.94 91 LYS A N 1
ATOM 738 C CA . LYS A 1 91 ? 12.233 2.083 -17.993 1.00 68.94 91 LYS A CA 1
ATOM 739 C C . LYS A 1 91 ? 11.265 3.207 -17.618 1.00 68.94 91 LYS A C 1
ATOM 741 O O . LYS A 1 91 ? 10.407 2.986 -16.776 1.00 68.94 91 LYS A O 1
ATOM 746 N N . LYS A 1 92 ? 11.322 4.362 -18.292 1.00 63.22 92 LYS A N 1
ATOM 747 C CA . LYS A 1 92 ? 10.370 5.471 -18.099 1.00 63.22 92 LYS A CA 1
ATOM 748 C C . LYS A 1 92 ? 8.938 5.073 -18.485 1.00 63.22 92 LYS A C 1
ATOM 750 O O . LYS A 1 92 ? 8.013 5.431 -17.772 1.00 63.22 92 LYS A O 1
ATOM 755 N N . LYS A 1 93 ? 8.753 4.253 -19.532 1.00 58.44 93 LYS A N 1
ATOM 756 C CA . LYS A 1 93 ? 7.450 3.637 -19.869 1.00 58.44 93 LYS A CA 1
ATOM 757 C C . LYS A 1 93 ? 6.980 2.584 -18.852 1.00 58.44 93 LYS A C 1
ATOM 759 O O . LYS A 1 93 ? 5.782 2.454 -18.645 1.00 58.44 93 LYS A O 1
ATOM 764 N N . LYS A 1 94 ? 7.895 1.845 -18.214 1.00 50.47 94 LYS A N 1
ATOM 765 C CA . LYS A 1 94 ? 7.586 0.909 -17.111 1.00 50.47 94 LYS A CA 1
ATOM 766 C C . LYS A 1 94 ? 7.411 1.602 -15.747 1.00 50.47 94 LYS A C 1
ATOM 768 O O . LYS A 1 94 ? 6.907 0.981 -14.821 1.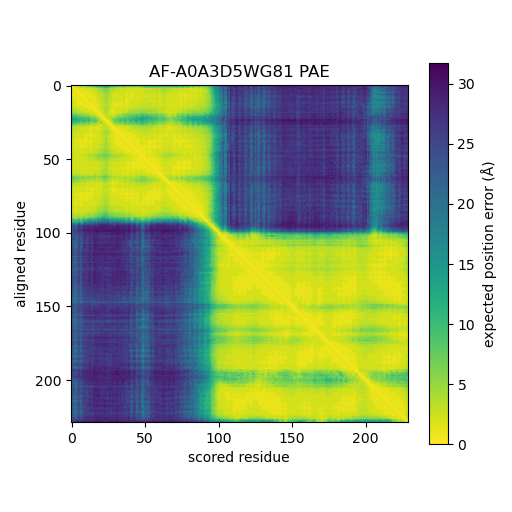00 50.47 94 LYS A O 1
ATOM 773 N N . GLY A 1 95 ? 7.820 2.864 -15.615 1.00 46.38 95 GLY A N 1
ATOM 774 C CA . GLY A 1 95 ? 7.861 3.616 -14.356 1.00 46.38 95 GLY A CA 1
ATOM 775 C C . GLY A 1 95 ? 6.545 4.262 -13.912 1.00 46.38 95 GLY A C 1
ATOM 776 O O . GLY A 1 95 ? 6.538 4.928 -12.886 1.00 46.38 95 GLY A O 1
ATOM 777 N N . THR A 1 96 ? 5.440 4.080 -14.640 1.00 46.31 96 THR A N 1
ATOM 778 C CA . THR A 1 96 ? 4.128 4.679 -14.312 1.00 46.31 96 THR A CA 1
ATOM 779 C C . THR A 1 96 ? 2.963 3.704 -14.484 1.00 46.31 96 THR A C 1
ATOM 781 O O . THR A 1 96 ? 1.935 4.036 -15.066 1.00 46.31 96 THR A O 1
ATOM 784 N N . LYS A 1 97 ? 3.129 2.486 -13.961 1.00 44.41 97 LYS A N 1
ATOM 785 C CA . LYS A 1 97 ? 2.067 1.604 -13.442 1.00 44.41 97 LYS A CA 1
ATOM 786 C C . LYS A 1 97 ? 2.774 0.403 -12.821 1.00 44.41 97 LYS A C 1
ATOM 788 O O . LYS A 1 97 ? 3.380 -0.386 -13.545 1.00 44.41 97 LYS A O 1
ATOM 793 N N . ILE A 1 98 ? 2.719 0.255 -11.496 1.00 48.75 98 ILE A N 1
ATOM 794 C CA . ILE A 1 98 ? 2.883 -1.074 -10.893 1.00 48.75 98 ILE A CA 1
ATOM 795 C C . ILE A 1 98 ? 1.883 -1.947 -11.655 1.00 48.75 98 ILE A C 1
ATOM 797 O O . ILE A 1 98 ? 0.704 -1.599 -11.701 1.00 48.75 98 ILE A O 1
ATOM 801 N N . ALA A 1 99 ? 2.349 -2.975 -12.370 1.00 50.59 99 ALA A N 1
ATOM 802 C CA . ALA A 1 99 ? 1.436 -3.889 -13.047 1.00 50.59 99 ALA A CA 1
ATOM 803 C C . ALA A 1 99 ? 0.422 -4.355 -11.997 1.00 50.59 99 ALA A C 1
ATOM 805 O O . ALA A 1 99 ? 0.849 -4.853 -10.952 1.00 50.59 99 ALA A O 1
ATOM 806 N N . SER A 1 100 ? -0.873 -4.107 -12.228 1.00 58.91 100 SER A N 1
ATOM 807 C CA . SER A 1 100 ? -1.934 -4.472 -11.290 1.00 58.91 100 SER A CA 1
ATOM 808 C C . SER A 1 100 ? -1.777 -5.955 -10.981 1.00 58.91 100 SER A C 1
ATOM 810 O O . SER A 1 100 ? -1.945 -6.801 -11.863 1.00 58.91 100 SER A O 1
ATOM 812 N N . ARG A 1 101 ? -1.344 -6.272 -9.761 1.00 73.38 101 ARG A N 1
ATOM 813 C CA . ARG A 1 101 ? -1.212 -7.660 -9.332 1.00 73.38 101 ARG A CA 1
ATOM 814 C C . ARG A 1 101 ? -2.637 -8.168 -9.133 1.00 73.38 101 ARG A C 1
ATOM 816 O O . ARG A 1 101 ? -3.348 -7.505 -8.395 1.00 73.38 101 ARG A O 1
ATOM 823 N N . PRO A 1 102 ? -3.081 -9.264 -9.763 1.00 82.25 102 PRO A N 1
ATOM 824 C CA . PRO A 1 102 ? -4.404 -9.818 -9.481 1.00 82.25 102 PRO A CA 1
ATOM 825 C C . PRO A 1 102 ? -4.564 -10.122 -7.986 1.00 82.25 102 PRO A C 1
ATOM 827 O O . PRO A 1 102 ? -3.569 -10.360 -7.293 1.00 82.25 102 PRO A O 1
ATOM 830 N N . ALA A 1 103 ? -5.808 -10.161 -7.497 1.00 82.75 103 ALA A N 1
ATOM 831 C CA . ALA A 1 103 ? -6.120 -10.466 -6.096 1.00 82.75 103 ALA A CA 1
ATOM 832 C C . ALA A 1 103 ? -5.438 -11.760 -5.604 1.00 82.75 103 ALA A C 1
ATOM 834 O O . ALA A 1 103 ? -4.972 -11.832 -4.472 1.00 82.75 103 ALA A O 1
ATOM 835 N N . THR A 1 104 ? -5.280 -12.752 -6.483 1.00 87.75 104 THR A N 1
ATOM 836 C CA . THR A 1 104 ? -4.624 -14.041 -6.203 1.00 87.75 104 THR A CA 1
ATOM 837 C C . THR A 1 104 ? -3.156 -13.940 -5.780 1.00 87.75 104 THR A C 1
ATOM 839 O O . THR A 1 104 ? -2.637 -14.867 -5.165 1.00 87.75 104 THR A O 1
ATOM 842 N N . HIS A 1 105 ? -2.465 -12.834 -6.073 1.00 87.88 105 HIS A N 1
ATOM 843 C CA . HIS A 1 105 ? -1.090 -12.613 -5.614 1.00 87.88 105 HIS A CA 1
ATOM 844 C C . HIS A 1 105 ? -0.996 -12.142 -4.159 1.00 87.88 105 HIS A C 1
ATOM 846 O O . HIS A 1 105 ? 0.108 -12.073 -3.614 1.00 87.88 105 HIS A O 1
ATOM 852 N N . PHE A 1 106 ? -2.117 -11.793 -3.533 1.00 91.62 106 PHE A N 1
ATOM 853 C CA . PHE A 1 106 ? -2.156 -11.362 -2.146 1.00 91.62 106 PHE A CA 1
ATOM 854 C C . PHE A 1 106 ? -2.585 -12.525 -1.255 1.00 91.62 106 PHE A C 1
ATOM 856 O O . PHE A 1 106 ? -3.609 -13.170 -1.480 1.00 91.62 106 PHE A O 1
ATOM 863 N N . ASN A 1 107 ? -1.784 -12.790 -0.226 1.00 92.31 107 ASN A N 1
ATOM 864 C CA . ASN A 1 107 ? -2.053 -13.842 0.742 1.00 92.31 107 ASN A CA 1
ATOM 865 C C . ASN A 1 107 ? -2.741 -13.242 1.980 1.00 92.31 107 ASN A C 1
ATOM 867 O O . ASN A 1 107 ? -2.163 -12.389 2.656 1.00 92.31 107 ASN A O 1
ATOM 871 N N . LEU A 1 108 ? -3.967 -13.694 2.265 1.00 93.50 108 LEU A N 1
ATOM 872 C CA . LEU A 1 108 ? -4.766 -13.268 3.420 1.00 93.50 108 LEU A CA 1
ATOM 873 C C . LEU A 1 108 ? -4.678 -14.236 4.620 1.00 93.50 108 LEU A C 1
ATOM 875 O O . LEU A 1 108 ? -5.271 -13.970 5.664 1.00 93.50 108 LEU A O 1
ATOM 879 N N . ASP A 1 109 ? -3.931 -15.338 4.516 1.00 92.19 109 ASP A N 1
ATOM 880 C CA . ASP A 1 109 ? -3.855 -16.387 5.544 1.00 92.19 109 ASP A CA 1
ATOM 881 C C . ASP A 1 109 ? -3.221 -15.921 6.855 1.00 92.19 109 ASP A C 1
ATOM 883 O O . ASP A 1 109 ? -3.529 -16.466 7.912 1.00 92.19 109 ASP A O 1
ATOM 887 N N . PHE A 1 110 ? -2.367 -14.899 6.795 1.00 92.44 110 PHE A N 1
ATOM 888 C CA . PHE A 1 110 ? -1.679 -14.330 7.958 1.00 92.44 110 PHE A CA 1
ATOM 889 C C . PHE A 1 110 ? -2.465 -13.205 8.647 1.00 92.44 110 PHE A C 1
ATOM 891 O O . PHE A 1 110 ? -1.966 -12.582 9.593 1.00 92.44 110 PHE A O 1
ATOM 898 N N . LEU A 1 111 ? -3.668 -12.894 8.156 1.00 96.81 111 LEU A N 1
ATOM 899 C CA . LEU A 1 111 ? -4.535 -11.902 8.776 1.00 96.81 111 LEU A CA 1
ATOM 900 C C . LEU A 1 111 ? -5.221 -12.474 10.015 1.00 96.81 111 LEU A C 1
ATOM 902 O O . LEU A 1 111 ? -5.435 -13.678 10.146 1.00 96.81 111 LEU A O 1
ATOM 906 N N . HIS A 1 112 ? -5.602 -11.575 10.917 1.00 97.25 112 HIS A N 1
ATOM 907 C CA . HIS A 1 112 ? -6.387 -11.885 12.097 1.00 97.25 112 HIS A CA 1
ATOM 908 C C . HIS A 1 112 ? -7.636 -12.696 11.694 1.00 97.25 112 HIS A C 1
ATOM 910 O O . HIS A 1 112 ? -8.318 -12.298 10.740 1.00 97.25 112 HIS A O 1
ATOM 916 N N . PRO A 1 113 ? -7.992 -13.787 12.407 1.00 97.00 113 PRO A N 1
ATOM 917 C CA . PRO A 1 113 ? -9.040 -14.715 11.975 1.00 97.00 113 PRO A CA 1
ATOM 918 C C . PRO A 1 113 ? -10.374 -14.039 11.632 1.00 97.00 113 PRO A C 1
ATOM 920 O O . PRO A 1 113 ? -10.958 -14.337 10.595 1.00 97.00 113 PRO A O 1
ATOM 923 N N . LYS A 1 114 ? -10.812 -13.056 12.439 1.00 96.75 114 LYS A N 1
ATOM 924 C CA . LYS A 1 114 ? -12.038 -12.274 12.168 1.00 96.75 114 LYS A CA 1
ATOM 925 C C . LYS A 1 114 ? -11.978 -11.494 10.842 1.00 96.75 114 LYS A C 1
ATOM 927 O O . LYS A 1 114 ? -12.995 -11.365 10.171 1.00 96.75 114 LYS A O 1
ATOM 932 N N . ILE A 1 115 ? -10.808 -10.971 10.463 1.00 98.12 115 ILE A N 1
ATOM 933 C CA . ILE A 1 115 ? -10.623 -10.242 9.198 1.00 98.12 115 ILE A CA 1
ATOM 934 C C . ILE A 1 115 ? -10.629 -11.226 8.034 1.00 98.12 115 ILE A C 1
ATOM 936 O O . ILE A 1 115 ? -11.370 -11.022 7.074 1.00 98.12 115 ILE A O 1
ATOM 940 N N . LYS A 1 116 ? -9.845 -12.306 8.137 1.00 97.62 116 LYS A N 1
ATOM 941 C CA . LYS A 1 116 ? -9.770 -13.342 7.102 1.00 97.62 116 LYS A CA 1
ATOM 942 C C . LYS A 1 116 ? -11.158 -13.905 6.786 1.00 97.62 116 LYS A C 1
ATOM 944 O O . LYS A 1 116 ? -11.538 -13.924 5.618 1.00 97.62 116 LYS A O 1
ATOM 949 N N . ASP A 1 117 ? -11.915 -14.284 7.815 1.00 97.56 117 ASP A N 1
ATOM 950 C CA . ASP A 1 117 ? -13.269 -14.842 7.692 1.00 97.56 117 ASP A CA 1
ATOM 951 C C . ASP A 1 117 ? -14.232 -13.904 6.950 1.00 97.56 117 ASP A C 1
ATOM 953 O O . ASP A 1 117 ? -15.011 -14.343 6.111 1.00 97.56 117 ASP A O 1
ATOM 957 N N . LYS A 1 118 ? -14.169 -12.594 7.219 1.00 97.94 118 LYS A N 1
ATOM 958 C CA . LYS A 1 118 ? -15.128 -11.628 6.658 1.00 97.94 118 LYS A CA 1
ATOM 959 C C . LYS A 1 118 ? -14.702 -10.966 5.352 1.00 97.94 118 LYS A C 1
ATOM 961 O O . LYS A 1 118 ? -15.547 -10.329 4.728 1.00 97.94 118 LYS A O 1
ATOM 966 N N . CYS A 1 119 ? -13.435 -11.064 4.954 1.00 97.81 119 CYS A N 1
ATOM 967 C CA . CYS A 1 119 ? -12.917 -10.300 3.811 1.00 97.81 119 CYS A CA 1
ATOM 968 C C . CYS A 1 119 ? -12.448 -11.167 2.638 1.00 97.81 119 CYS A C 1
ATOM 970 O O . CYS A 1 119 ? -12.394 -10.655 1.521 1.00 97.81 119 CYS A O 1
ATOM 972 N N . SER A 1 120 ? -12.083 -12.437 2.863 1.00 96.81 120 SER A N 1
ATOM 973 C CA . SER A 1 120 ? -11.394 -13.242 1.839 1.00 96.81 120 SER A CA 1
ATOM 974 C C . SER A 1 120 ? -12.234 -13.448 0.581 1.00 96.81 120 SER A C 1
ATOM 976 O O . SER A 1 120 ? -11.751 -13.190 -0.520 1.00 96.81 120 SER A O 1
ATOM 978 N N . ASP A 1 121 ? -13.499 -13.837 0.737 1.00 96.81 121 ASP A N 1
ATOM 979 C CA . ASP A 1 121 ? -14.382 -14.128 -0.396 1.00 96.81 121 ASP A CA 1
ATOM 980 C C . ASP A 1 121 ? -14.608 -12.890 -1.266 1.00 96.81 121 ASP A C 1
ATOM 982 O O . ASP A 1 121 ? -14.479 -12.951 -2.490 1.00 96.81 121 ASP A O 1
ATOM 986 N N . GLN A 1 122 ? -14.906 -11.747 -0.641 1.00 96.81 122 GLN A N 1
ATOM 987 C CA . GLN A 1 122 ? -15.111 -10.480 -1.339 1.00 96.81 122 GLN A CA 1
ATOM 988 C C . GLN A 1 122 ? -13.827 -10.028 -2.037 1.00 96.81 122 GLN A C 1
ATOM 990 O O . GLN A 1 122 ? -13.880 -9.623 -3.195 1.00 96.81 122 GLN A O 1
ATOM 995 N N . PHE A 1 123 ? -12.676 -10.144 -1.371 1.00 96.94 123 PHE A N 1
ATOM 996 C CA . PHE A 1 123 ? -11.394 -9.734 -1.936 1.00 96.94 123 PHE A CA 1
ATOM 997 C C . PHE A 1 123 ? -11.004 -10.575 -3.160 1.00 96.94 123 PHE A C 1
ATOM 999 O O . PHE A 1 123 ? -10.686 -10.017 -4.208 1.00 96.94 123 PHE A O 1
ATOM 1006 N N . TYR A 1 124 ? -11.070 -11.908 -3.064 1.00 95.44 124 TYR A N 1
ATOM 1007 C CA . TYR A 1 124 ? -10.729 -12.795 -4.184 1.00 95.44 124 TYR A CA 1
ATOM 1008 C C . TYR A 1 124 ? -11.775 -12.785 -5.305 1.00 95.44 124 TYR A C 1
ATOM 1010 O O . TYR A 1 124 ? -11.433 -13.087 -6.446 1.00 95.44 124 TYR A O 1
ATOM 1018 N N . SER A 1 125 ? -13.014 -12.381 -5.010 1.00 94.25 125 SER A N 1
ATOM 1019 C CA . SER A 1 125 ? -14.063 -12.139 -6.013 1.00 94.25 125 SER A CA 1
ATOM 1020 C C . SER A 1 125 ? -14.014 -10.731 -6.623 1.00 94.25 125 SER A C 1
ATOM 1022 O O . SER A 1 125 ? -14.973 -10.324 -7.274 1.00 94.25 125 SER A O 1
ATOM 1024 N N . GLU A 1 126 ? -12.945 -9.968 -6.373 1.00 94.50 126 GLU A N 1
ATOM 1025 C CA . GLU A 1 126 ? -12.738 -8.597 -6.864 1.00 94.50 126 GLU A CA 1
ATOM 1026 C C . GLU A 1 126 ? -13.809 -7.582 -6.411 1.00 94.50 126 GLU A C 1
ATOM 1028 O O . GLU A 1 126 ? -13.955 -6.499 -6.976 1.00 94.50 126 GLU A O 1
ATOM 1033 N N . LYS A 1 127 ? -14.542 -7.894 -5.336 1.00 94.69 127 LYS A N 1
ATOM 1034 C CA . LYS A 1 127 ? -15.511 -7.003 -4.681 1.00 94.69 127 LYS A CA 1
ATOM 1035 C C . LYS A 1 127 ? -14.811 -6.181 -3.602 1.00 94.69 127 LYS A C 1
ATOM 1037 O O . LYS A 1 127 ? -15.032 -6.352 -2.403 1.00 94.69 127 LYS A O 1
ATOM 1042 N N . TYR A 1 128 ? -13.904 -5.315 -4.036 1.00 95.19 128 TYR A N 1
ATOM 1043 C CA . TYR A 1 128 ? -12.977 -4.617 -3.145 1.00 95.19 128 TYR A CA 1
ATOM 1044 C C . TYR A 1 128 ? -13.655 -3.642 -2.174 1.00 95.19 128 TYR A C 1
ATOM 1046 O O . TYR A 1 128 ? -13.267 -3.588 -1.007 1.00 95.19 128 TYR A O 1
ATOM 1054 N N . ASP A 1 129 ? -14.689 -2.926 -2.621 1.00 94.19 129 ASP A N 1
ATOM 1055 C CA . ASP A 1 129 ? -15.486 -2.043 -1.757 1.00 94.19 129 ASP A CA 1
ATOM 1056 C C . ASP A 1 129 ? -16.135 -2.829 -0.605 1.00 94.19 129 ASP A C 1
ATOM 1058 O O . ASP A 1 129 ? -16.016 -2.444 0.562 1.00 94.19 129 ASP A O 1
ATOM 1062 N N . ASP A 1 130 ? -16.728 -3.987 -0.914 1.00 95.19 130 ASP A N 1
ATOM 1063 C CA . ASP A 1 130 ? -17.341 -4.868 0.083 1.00 95.19 130 ASP A CA 1
ATOM 1064 C C . ASP A 1 130 ? -16.298 -5.433 1.056 1.00 95.19 130 ASP A C 1
ATOM 1066 O O . ASP A 1 130 ? -16.537 -5.486 2.264 1.00 95.19 130 ASP A O 1
ATOM 1070 N N . ALA A 1 131 ? -15.125 -5.832 0.553 1.00 96.75 131 ALA A N 1
ATOM 1071 C CA . ALA A 1 131 ? -14.040 -6.353 1.382 1.00 96.75 131 ALA A CA 1
ATOM 1072 C C . ALA A 1 131 ? -13.539 -5.301 2.389 1.00 96.75 131 ALA A C 1
ATOM 1074 O O . ALA A 1 131 ? -13.350 -5.607 3.568 1.00 96.75 131 ALA A O 1
ATOM 1075 N N . ILE A 1 132 ? -13.384 -4.046 1.953 1.00 97.06 132 ILE A N 1
ATOM 1076 C CA . ILE A 1 132 ? -13.005 -2.924 2.823 1.00 97.06 132 ILE A CA 1
ATOM 1077 C C . ILE A 1 132 ? -14.104 -2.635 3.846 1.00 97.06 132 ILE A C 1
ATOM 1079 O O . ILE A 1 132 ? -13.819 -2.500 5.038 1.00 97.06 132 ILE A O 1
ATOM 1083 N N . LEU A 1 133 ? -15.365 -2.577 3.409 1.00 96.56 133 LEU A N 1
ATOM 1084 C CA . LEU A 1 133 ? -16.492 -2.337 4.304 1.00 96.56 133 LEU A CA 1
ATOM 1085 C C . LEU A 1 133 ? -16.591 -3.429 5.380 1.00 96.56 133 LEU A C 1
ATOM 1087 O O . LEU A 1 133 ? -16.821 -3.121 6.553 1.00 96.56 133 LEU A O 1
ATOM 1091 N N . ASN A 1 134 ? -16.377 -4.692 5.007 1.00 97.75 134 ASN A N 1
ATOM 1092 C CA . ASN A 1 134 ? -16.334 -5.813 5.941 1.00 97.75 134 ASN A CA 1
ATOM 1093 C C . ASN A 1 134 ? -15.172 -5.687 6.930 1.00 97.75 134 ASN A C 1
ATOM 1095 O O . ASN A 1 134 ? -15.388 -5.855 8.130 1.00 97.75 134 ASN A O 1
ATOM 1099 N N . ALA A 1 135 ? -13.975 -5.313 6.474 1.00 98.25 135 ALA A N 1
ATOM 1100 C CA . ALA A 1 135 ? -12.832 -5.077 7.353 1.00 98.25 135 ALA A CA 1
ATOM 1101 C C . ALA A 1 135 ? -13.123 -3.971 8.387 1.00 98.25 135 ALA A C 1
ATOM 1103 O O . ALA A 1 135 ? -12.847 -4.137 9.577 1.00 98.25 135 ALA A O 1
ATOM 1104 N N . CYS A 1 136 ? -13.764 -2.874 7.969 1.00 98.12 136 CYS A N 1
ATOM 1105 C CA . CYS A 1 136 ? -14.192 -1.816 8.883 1.00 98.12 136 CYS A CA 1
ATOM 1106 C C . CYS A 1 136 ? -15.239 -2.290 9.899 1.00 98.12 136 CYS A C 1
ATOM 1108 O O . CYS A 1 136 ? -15.142 -1.948 11.078 1.00 98.12 136 CYS A O 1
ATOM 1110 N N . LYS A 1 137 ? -16.222 -3.090 9.465 1.00 97.56 137 LYS A N 1
ATOM 1111 C CA . LYS A 1 137 ? -17.225 -3.688 10.362 1.00 97.56 137 LYS A CA 1
ATOM 1112 C C . LYS A 1 137 ? -16.581 -4.611 11.390 1.00 97.56 137 LYS A C 1
ATOM 1114 O O . LYS A 1 137 ? -16.994 -4.593 12.541 1.00 97.56 137 LYS A O 1
ATOM 1119 N N . VAL A 1 138 ? -15.565 -5.386 11.007 1.00 98.38 138 VAL A N 1
ATOM 1120 C CA . VAL A 1 138 ? -14.841 -6.254 11.945 1.00 98.38 138 VAL A CA 1
ATOM 1121 C C . VAL A 1 138 ? -14.179 -5.434 13.049 1.00 98.38 138 VAL A C 1
ATOM 1123 O O . VAL A 1 138 ? -14.347 -5.776 14.216 1.00 98.38 138 VAL A O 1
ATOM 1126 N N . VAL A 1 139 ? -13.480 -4.343 12.712 1.00 98.50 139 VAL A N 1
ATOM 1127 C CA . VAL A 1 139 ? -12.873 -3.456 13.722 1.00 98.50 139 VAL A CA 1
ATOM 1128 C C . VAL A 1 139 ? -13.950 -2.860 14.631 1.00 98.50 139 VAL A C 1
ATOM 1130 O O . VAL A 1 139 ? -13.821 -2.925 15.848 1.00 98.50 139 VAL A O 1
ATOM 1133 N N . GLU A 1 140 ? -15.039 -2.344 14.055 1.00 98.06 140 GLU A N 1
ATOM 1134 C CA . GLU A 1 140 ? -16.159 -1.765 14.805 1.00 98.06 140 GLU A CA 1
ATOM 1135 C C . GLU A 1 140 ? -16.796 -2.749 15.789 1.00 98.06 140 GLU A C 1
ATOM 1137 O O . GLU A 1 140 ? -16.879 -2.470 16.986 1.00 98.06 140 GLU A O 1
ATOM 1142 N N . VAL A 1 141 ? -17.207 -3.917 15.296 1.00 97.81 141 VAL A N 1
ATOM 1143 C CA . VAL A 1 141 ? -17.838 -4.953 16.113 1.00 97.81 141 VAL A CA 1
ATOM 1144 C C . VAL A 1 141 ? -16.869 -5.445 17.180 1.00 97.81 141 VAL A C 1
ATOM 1146 O O . VAL A 1 141 ? -17.268 -5.577 18.332 1.00 97.81 141 VAL A O 1
ATOM 1149 N N . TYR A 1 142 ? -15.593 -5.650 16.843 1.00 98.00 142 TYR A N 1
ATOM 1150 C CA . TYR A 1 142 ? -14.627 -6.162 17.808 1.00 98.00 142 TYR A CA 1
ATOM 1151 C C . TYR A 1 142 ? -14.323 -5.149 18.922 1.00 98.00 142 TYR A C 1
ATOM 1153 O O . TYR A 1 142 ? -14.278 -5.522 20.094 1.00 98.00 142 TYR A O 1
ATOM 1161 N N . THR A 1 143 ? -14.205 -3.856 18.599 1.00 98.25 143 THR A N 1
ATOM 1162 C CA . THR A 1 143 ? -14.110 -2.797 19.615 1.00 98.25 143 THR A CA 1
ATOM 1163 C C . THR A 1 143 ? -15.344 -2.772 20.514 1.00 98.25 143 THR A C 1
ATOM 1165 O O . THR A 1 143 ? -15.209 -2.667 21.734 1.00 98.25 143 THR A O 1
ATOM 1168 N N . ARG A 1 144 ? -16.550 -2.895 19.948 1.00 97.88 144 ARG A N 1
ATOM 1169 C CA . ARG A 1 144 ? -17.795 -2.919 20.730 1.00 97.88 144 ARG A CA 1
ATOM 1170 C C . ARG A 1 144 ? -17.869 -4.124 21.666 1.00 97.88 144 ARG A C 1
ATOM 1172 O O . ARG A 1 144 ? -18.161 -3.951 22.844 1.00 97.88 144 ARG A O 1
ATOM 1179 N N . GLU A 1 145 ? -17.547 -5.315 21.164 1.00 96.69 145 GLU A N 1
ATOM 1180 C CA . GLU A 1 145 ? -17.495 -6.557 21.948 1.00 96.69 145 GLU A CA 1
ATOM 1181 C C . GLU A 1 145 ? -16.535 -6.423 23.138 1.00 96.69 145 GLU A C 1
ATOM 1183 O O . GLU A 1 145 ? -16.905 -6.714 24.276 1.00 96.69 145 GLU A O 1
ATOM 1188 N N . LEU A 1 146 ? -15.314 -5.932 22.895 1.00 97.12 146 LEU A N 1
ATOM 1189 C CA . LEU A 1 146 ? -14.314 -5.764 23.949 1.00 97.12 146 LEU A CA 1
ATOM 1190 C C . LEU A 1 146 ? -14.680 -4.661 24.941 1.00 97.12 146 LEU A C 1
ATOM 1192 O O . LEU A 1 146 ? -14.366 -4.789 26.118 1.00 97.12 146 LEU A O 1
ATOM 1196 N N . SER A 1 147 ? -15.338 -3.590 24.500 1.00 97.19 147 SER A N 1
ATOM 1197 C CA . SER A 1 147 ? -15.772 -2.502 25.387 1.00 97.19 147 SER A CA 1
ATOM 1198 C C . SER A 1 147 ? -17.105 -2.780 26.090 1.00 97.19 147 SER A C 1
ATOM 1200 O O . SER A 1 147 ? -17.515 -1.988 26.935 1.00 97.19 147 SER A O 1
ATOM 1202 N N . LYS A 1 148 ? -17.785 -3.893 25.772 1.00 96.81 148 LYS A N 1
ATOM 1203 C CA . LYS A 1 148 ? -19.109 -4.257 26.316 1.00 96.81 148 LYS A CA 1
ATOM 1204 C C . LYS A 1 148 ? -20.147 -3.133 26.167 1.00 96.81 148 LYS A C 1
ATOM 1206 O O . LYS A 1 148 ? -21.025 -2.968 27.013 1.00 96.81 148 LYS A O 1
ATOM 1211 N N . LEU A 1 149 ? -20.023 -2.341 25.106 1.00 95.94 149 LEU A N 1
ATOM 1212 C CA . LEU A 1 149 ? -20.963 -1.274 24.778 1.00 95.94 149 LEU A CA 1
ATOM 1213 C C . LEU A 1 149 ? -22.194 -1.838 24.050 1.00 95.94 149 LEU A C 1
ATOM 1215 O O . LEU A 1 149 ? -22.113 -2.883 23.403 1.00 95.94 149 LEU A O 1
ATOM 1219 N N . GLY A 1 150 ? -23.330 -1.144 24.174 1.00 93.50 150 GLY A N 1
ATOM 1220 C CA . GLY A 1 150 ? -24.598 -1.538 23.556 1.00 93.50 150 GLY A CA 1
ATOM 1221 C C . GLY A 1 150 ? -24.571 -1.478 22.027 1.00 93.50 150 GLY A C 1
ATOM 1222 O O . GLY A 1 150 ? -23.693 -0.857 21.424 1.00 93.50 150 GLY A O 1
ATOM 1223 N N . GLU A 1 151 ? -25.525 -2.147 21.378 1.00 91.12 151 GLU A N 1
ATOM 1224 C CA . GLU A 1 151 ? -25.582 -2.261 19.913 1.00 91.12 151 GLU A CA 1
ATOM 1225 C C . GLU A 1 151 ? -25.790 -0.917 19.201 1.00 91.12 151 GLU A C 1
ATOM 1227 O O . GLU A 1 151 ? -25.382 -0.766 18.047 1.00 91.12 151 GLU A O 1
ATOM 1232 N N . GLU A 1 152 ? -26.370 0.059 19.899 1.00 93.12 152 GLU A N 1
ATOM 1233 C CA . GLU A 1 152 ? -26.571 1.435 19.448 1.00 93.12 152 GLU A CA 1
ATOM 1234 C C . GLU A 1 152 ? -25.263 2.225 19.295 1.00 93.12 152 GLU A C 1
ATOM 1236 O O . GLU A 1 152 ? -25.208 3.198 18.539 1.00 93.12 152 GLU A O 1
ATOM 1241 N N . GLU A 1 153 ? -24.194 1.801 19.973 1.00 94.06 153 GLU A N 1
ATOM 1242 C CA . GLU A 1 153 ? -22.879 2.423 19.867 1.00 94.06 153 GLU A CA 1
ATOM 1243 C C . GLU A 1 153 ? -22.193 1.939 18.586 1.00 94.06 153 GLU A C 1
ATOM 1245 O O . GLU A 1 153 ? -21.698 0.812 18.487 1.00 94.06 153 GLU A O 1
ATOM 1250 N N . ILE A 1 154 ? -22.162 2.813 17.580 1.00 95.31 154 ILE A N 1
ATOM 1251 C CA . ILE A 1 154 ? -21.576 2.539 16.265 1.00 95.31 154 ILE A CA 1
ATOM 1252 C C . ILE A 1 154 ? -20.678 3.683 15.799 1.00 95.31 154 ILE A C 1
ATOM 1254 O O . ILE A 1 154 ? -20.756 4.819 16.270 1.00 95.31 154 ILE A O 1
ATOM 1258 N N . GLY A 1 155 ? -19.835 3.394 14.814 1.00 95.62 155 GLY A N 1
ATOM 1259 C CA . GLY A 1 155 ? -19.092 4.388 14.063 1.00 95.62 155 GLY A CA 1
ATOM 1260 C C . GLY A 1 155 ? -18.018 5.111 14.875 1.00 95.62 155 GLY A C 1
ATOM 1261 O O . GLY A 1 155 ? -17.384 4.575 15.782 1.00 95.62 155 GLY A O 1
ATOM 1262 N N . VAL A 1 156 ? -17.814 6.379 14.525 1.00 97.75 156 VAL A N 1
ATOM 1263 C CA . VAL A 1 156 ? -16.886 7.282 15.218 1.00 97.75 156 VAL A CA 1
ATOM 1264 C C . VAL A 1 156 ? -17.245 7.486 16.702 1.00 97.75 156 VAL A C 1
ATOM 1266 O O . VAL A 1 156 ? -16.317 7.456 17.516 1.00 97.75 156 VAL A O 1
ATOM 1269 N N . PRO A 1 157 ? -18.526 7.678 17.091 1.00 97.56 157 PRO A N 1
ATOM 1270 C CA . PRO A 1 157 ? -18.914 7.775 18.500 1.00 97.56 157 PRO A CA 1
ATOM 1271 C C . PRO A 1 157 ? -18.464 6.581 19.348 1.00 97.56 157 PRO A C 1
ATOM 1273 O O . PRO A 1 157 ? -17.834 6.800 20.383 1.00 97.56 157 PRO A O 1
ATOM 1276 N N . LEU A 1 158 ? -18.667 5.348 18.862 1.00 98.06 158 LEU A N 1
ATOM 1277 C CA . LEU A 1 158 ? -18.210 4.128 19.538 1.00 98.06 158 LEU A CA 1
ATOM 1278 C C . LEU A 1 158 ? -16.707 4.182 19.840 1.00 98.06 158 LEU A C 1
ATOM 1280 O O . LEU A 1 158 ? -16.292 3.961 20.975 1.00 98.06 158 LEU A O 1
ATOM 1284 N N . MET A 1 159 ? -15.889 4.519 18.837 1.00 98.25 159 MET A N 1
ATOM 1285 C CA . MET A 1 159 ? -14.429 4.579 18.991 1.00 98.25 159 MET A CA 1
ATOM 1286 C C . MET A 1 159 ? -14.008 5.633 20.017 1.00 98.25 159 MET A C 1
ATOM 1288 O O . MET A 1 159 ? -13.136 5.391 20.850 1.00 98.25 159 MET A O 1
ATOM 1292 N N . ARG A 1 160 ? -14.656 6.803 19.997 1.00 98.19 160 ARG A N 1
ATOM 1293 C CA . ARG A 1 160 ? -14.382 7.884 20.955 1.00 98.19 160 ARG A CA 1
ATOM 1294 C C . ARG A 1 160 ? -14.791 7.526 22.379 1.00 98.19 160 ARG A C 1
ATOM 1296 O O . ARG A 1 160 ? -14.121 7.937 23.323 1.00 98.19 160 ARG A O 1
ATOM 1303 N N . LYS A 1 161 ? -15.876 6.769 22.538 1.00 97.94 161 LYS A N 1
ATOM 1304 C CA . LYS A 1 161 ? -16.341 6.291 23.840 1.00 97.94 161 LYS A CA 1
ATOM 1305 C C . LYS A 1 161 ? -15.418 5.204 24.390 1.00 97.94 161 LYS A C 1
ATOM 1307 O O . LYS A 1 161 ? -14.976 5.314 25.527 1.00 97.94 161 LYS A O 1
ATOM 1312 N N . ALA A 1 162 ? -15.077 4.207 23.573 1.00 98.06 162 ALA A N 1
ATOM 1313 C CA . ALA A 1 162 ? -14.233 3.085 23.978 1.00 98.06 162 ALA A CA 1
ATOM 1314 C C . ALA A 1 162 ? -12.826 3.531 24.412 1.00 98.06 162 ALA A C 1
ATOM 1316 O O . ALA A 1 162 ? -12.332 3.080 25.443 1.00 98.06 162 ALA A O 1
ATOM 1317 N N . PHE A 1 163 ? -12.205 4.451 23.668 1.00 98.00 163 PHE A N 1
ATOM 1318 C CA . PHE A 1 163 ? -10.814 4.867 23.884 1.00 98.00 163 PHE A CA 1
ATOM 1319 C C . PHE A 1 163 ? -10.652 6.233 24.557 1.00 98.00 163 PHE A C 1
ATOM 1321 O O . PHE A 1 163 ? -9.569 6.811 24.482 1.00 98.00 163 PHE A O 1
ATOM 1328 N N . ASN A 1 164 ? -11.697 6.764 25.195 1.00 96.88 164 ASN A N 1
ATOM 1329 C CA . ASN A 1 164 ? -11.675 8.098 25.794 1.00 96.88 164 ASN A CA 1
ATOM 1330 C C . ASN A 1 164 ? -10.415 8.320 26.668 1.00 96.88 164 ASN A C 1
ATOM 1332 O O . ASN A 1 164 ? -10.163 7.514 27.558 1.00 96.88 164 ASN A O 1
ATOM 1336 N N . PRO A 1 165 ? -9.637 9.404 26.485 1.00 95.56 165 PRO A N 1
ATOM 1337 C CA . PRO A 1 165 ? -8.369 9.582 27.200 1.00 95.56 165 PRO A CA 1
ATOM 1338 C C . PRO A 1 165 ? -8.526 9.851 28.703 1.00 95.56 165 PRO A C 1
ATOM 1340 O O . PRO A 1 165 ? -7.579 9.658 29.459 1.00 95.56 165 PRO A O 1
ATOM 1343 N N . LYS A 1 166 ? -9.705 10.300 29.151 1.00 94.19 166 LYS A N 1
ATOM 1344 C CA . LYS A 1 166 ? -9.997 10.558 30.570 1.00 94.19 166 LYS A CA 1
ATOM 1345 C C . LYS A 1 166 ? -10.589 9.335 31.260 1.00 94.19 166 LYS A C 1
ATOM 1347 O O . LYS A 1 166 ? -10.276 9.072 32.415 1.00 94.19 166 LYS A O 1
ATOM 1352 N N . THR A 1 167 ? -11.463 8.616 30.561 1.00 94.94 167 THR A N 1
ATOM 1353 C CA . THR A 1 167 ? -12.196 7.460 31.092 1.00 94.94 167 THR A CA 1
ATOM 1354 C C . THR A 1 167 ? -12.220 6.326 30.060 1.00 94.94 167 THR A C 1
ATOM 1356 O O . THR A 1 167 ? -13.285 6.048 29.498 1.00 94.94 167 THR A O 1
ATOM 1359 N N . PRO A 1 168 ? -11.065 5.714 29.734 1.00 95.81 168 PRO A N 1
ATOM 1360 C CA . PRO A 1 168 ? -11.006 4.680 28.707 1.00 95.81 168 PRO A CA 1
ATOM 1361 C C . PRO A 1 168 ? -11.701 3.412 29.199 1.00 95.81 168 PRO A C 1
ATOM 1363 O O . PRO A 1 168 ? -11.433 2.955 30.306 1.00 95.81 168 PRO A O 1
ATOM 1366 N N . ILE A 1 169 ? -12.563 2.837 28.361 1.00 97.62 169 ILE A N 1
ATOM 1367 C CA . ILE A 1 169 ? -13.095 1.482 28.573 1.00 97.62 169 ILE A CA 1
ATOM 1368 C C . ILE A 1 169 ? -12.087 0.459 28.050 1.00 97.62 169 ILE A C 1
ATOM 1370 O O . ILE A 1 169 ? -11.921 -0.605 28.623 1.00 97.62 169 ILE A O 1
ATOM 1374 N N . LEU A 1 170 ? -11.412 0.785 26.946 1.00 97.75 170 LEU A N 1
ATOM 1375 C CA . LEU A 1 170 ? -10.300 0.017 26.405 1.00 97.75 170 LEU A CA 1
ATOM 1376 C C . LEU A 1 170 ? -9.022 0.821 26.596 1.00 97.75 170 LEU A C 1
ATOM 1378 O O . LEU A 1 170 ? -8.729 1.769 25.858 1.00 97.75 170 LEU A O 1
ATOM 1382 N N . LYS A 1 171 ? -8.264 0.451 27.621 1.00 97.06 171 LYS A N 1
ATOM 1383 C CA . LYS A 1 171 ? -7.011 1.097 27.978 1.00 97.06 171 LYS A CA 1
ATOM 1384 C C . LYS A 1 171 ? -5.852 0.486 27.200 1.00 97.06 171 LYS A C 1
ATOM 1386 O O . LYS A 1 171 ? -5.614 -0.720 27.260 1.00 97.06 171 LYS A O 1
ATOM 1391 N N . HIS A 1 172 ? -5.120 1.337 26.492 1.00 94.69 172 HIS A N 1
ATOM 1392 C CA . HIS A 1 172 ? -3.913 0.976 25.751 1.00 94.69 172 HIS A CA 1
ATOM 1393 C C . HIS A 1 172 ? -2.643 1.496 26.425 1.00 94.69 172 HIS A C 1
ATOM 1395 O O . HIS A 1 172 ? -1.640 0.790 26.460 1.00 94.69 172 HIS A O 1
ATOM 1401 N N . SER A 1 173 ? -2.697 2.704 26.987 1.00 93.81 173 SER A N 1
ATOM 1402 C CA . SER A 1 173 ? -1.561 3.331 27.660 1.00 93.81 173 SER A CA 1
ATOM 1403 C C . SER A 1 173 ? -2.005 4.064 28.925 1.00 93.81 173 SER A C 1
ATOM 1405 O O . SER A 1 173 ? -3.160 4.473 29.061 1.00 93.81 173 SER A O 1
ATOM 1407 N N . ASP A 1 174 ? -1.073 4.222 29.863 1.00 92.25 174 ASP A N 1
ATOM 1408 C CA . ASP A 1 174 ? -1.218 5.112 31.017 1.00 92.25 174 ASP A CA 1
ATOM 1409 C C . ASP A 1 174 ? -0.988 6.585 30.636 1.00 92.25 174 ASP A C 1
ATOM 1411 O O . ASP A 1 174 ? -1.429 7.488 31.349 1.00 92.25 174 ASP A O 1
ATOM 1415 N N . HIS A 1 175 ? -0.328 6.850 29.504 1.00 95.88 175 HIS A N 1
ATOM 1416 C CA . HIS A 1 175 ? -0.076 8.202 29.027 1.00 95.88 175 HIS A CA 1
ATOM 1417 C C . HIS A 1 175 ? -1.280 8.736 28.236 1.00 95.88 175 HIS A C 1
ATOM 1419 O O . HIS A 1 175 ? -1.605 8.243 27.154 1.00 95.88 175 HIS A O 1
ATOM 1425 N N . ALA A 1 176 ? -1.915 9.799 28.743 1.00 93.62 176 ALA A N 1
ATOM 1426 C CA . ALA A 1 176 ? -3.147 10.352 28.169 1.00 93.62 176 ALA A CA 1
ATOM 1427 C C . ALA A 1 176 ? -3.023 10.711 26.676 1.00 93.62 176 ALA A C 1
ATOM 1429 O O . ALA A 1 176 ? -3.940 10.442 25.905 1.00 93.62 176 ALA A O 1
ATOM 1430 N N . GLY A 1 177 ? -1.874 11.252 26.253 1.00 96.75 177 GLY A N 1
ATOM 1431 C CA . GLY A 1 177 ? -1.637 11.592 24.845 1.00 96.75 177 GLY A CA 1
ATOM 1432 C C . GLY A 1 177 ? -1.540 10.374 23.917 1.00 96.75 177 GLY A C 1
ATOM 1433 O O . GLY A 1 177 ? -1.972 10.447 22.771 1.00 96.75 177 GLY A O 1
ATOM 1434 N N . GLU A 1 178 ? -1.029 9.237 24.400 1.00 97.06 178 GLU A N 1
ATOM 1435 C CA . GLU A 1 178 ? -0.959 8.004 23.599 1.00 97.06 178 GLU A CA 1
ATOM 1436 C C . GLU A 1 178 ? -2.341 7.354 23.483 1.00 97.06 178 GLU A C 1
ATOM 1438 O O . GLU A 1 178 ? -2.740 6.904 22.409 1.00 97.06 178 GLU A O 1
ATOM 1443 N N . GLN A 1 179 ? -3.108 7.374 24.577 1.00 97.31 179 GLN A N 1
ATOM 1444 C CA . GLN A 1 179 ? -4.500 6.932 24.588 1.00 97.31 179 GLN A CA 1
ATOM 1445 C C . GLN A 1 179 ? -5.365 7.776 23.632 1.00 97.31 179 GLN A C 1
ATOM 1447 O O . GLN A 1 179 ? -6.157 7.232 22.862 1.00 97.31 179 GLN A O 1
ATOM 1452 N N . GLU A 1 180 ? -5.186 9.101 23.634 1.00 98.00 180 GLU A N 1
ATOM 1453 C CA . GLU A 1 180 ? -5.870 10.014 22.711 1.00 98.00 180 GLU A CA 1
ATOM 1454 C C . GLU A 1 180 ? -5.471 9.769 21.249 1.00 98.00 180 GLU A C 1
ATOM 1456 O O . GLU A 1 180 ? -6.340 9.695 20.376 1.00 98.00 180 GLU A O 1
ATOM 1461 N N . ALA A 1 181 ? -4.179 9.567 20.975 1.00 98.12 181 ALA A N 1
ATOM 1462 C CA . ALA A 1 181 ? -3.702 9.226 19.638 1.00 98.12 181 ALA A CA 1
ATOM 1463 C C . ALA A 1 181 ? -4.333 7.922 19.127 1.00 98.12 181 ALA A C 1
ATOM 1465 O O . ALA A 1 181 ? -4.755 7.853 17.969 1.00 98.12 181 ALA A O 1
ATOM 1466 N N . LEU A 1 182 ? -4.477 6.911 19.991 1.00 97.75 182 LEU A N 1
ATOM 1467 C CA . LEU A 1 182 ? -5.151 5.667 19.629 1.00 97.75 182 LEU A CA 1
ATOM 1468 C C . LEU A 1 182 ? -6.634 5.892 19.312 1.00 97.75 182 LEU A C 1
ATOM 1470 O O . LEU A 1 182 ? -7.137 5.413 18.294 1.00 97.75 182 LEU A O 1
ATOM 1474 N N . MET A 1 183 ? -7.331 6.670 20.141 1.00 98.31 183 MET A N 1
ATOM 1475 C CA . MET A 1 183 ? -8.717 7.056 19.881 1.00 98.31 183 MET A CA 1
ATOM 1476 C C . MET A 1 183 ? -8.858 7.739 18.511 1.00 98.31 183 MET A C 1
ATOM 1478 O O . MET A 1 183 ? -9.788 7.441 17.753 1.00 98.31 183 MET A O 1
ATOM 1482 N N . HIS A 1 184 ? -7.941 8.648 18.166 1.00 98.50 184 HIS A N 1
ATOM 1483 C CA . HIS A 1 184 ? -7.907 9.311 16.860 1.00 98.50 184 HIS A CA 1
ATOM 1484 C C . HIS A 1 184 ? -7.628 8.339 15.716 1.00 98.50 184 HIS A C 1
ATOM 1486 O O . HIS A 1 184 ? -8.287 8.429 14.684 1.00 98.50 184 HIS A O 1
ATOM 1492 N N . LEU A 1 185 ? -6.726 7.378 15.907 1.00 98.38 185 LEU A N 1
ATOM 1493 C CA . LEU A 1 185 ? -6.422 6.356 14.910 1.00 98.38 185 LEU A CA 1
ATOM 1494 C C . LEU A 1 185 ? -7.662 5.518 14.567 1.00 98.38 185 LEU A C 1
ATOM 1496 O O . LEU A 1 185 ? -8.026 5.401 13.397 1.00 98.38 185 LEU A O 1
ATOM 1500 N N . PHE A 1 186 ? -8.351 4.989 15.580 1.00 98.50 186 PHE A N 1
ATOM 1501 C CA . PHE A 1 186 ? -9.537 4.150 15.388 1.00 98.50 186 PHE A CA 1
ATOM 1502 C C . PHE A 1 186 ? -10.725 4.939 14.831 1.00 98.50 186 PHE A C 1
ATOM 1504 O O . PHE A 1 186 ? -11.374 4.508 13.876 1.00 98.50 186 PHE A O 1
ATOM 1511 N N . SER A 1 187 ? -11.003 6.122 15.386 1.00 98.31 187 SER A N 1
ATOM 1512 C CA . SER A 1 187 ? -12.087 6.971 14.877 1.00 98.31 187 SER A CA 1
ATOM 1513 C C . SER A 1 187 ? -11.805 7.486 13.464 1.00 98.31 187 SER A C 1
ATOM 1515 O O . SER A 1 187 ? -12.708 7.495 12.630 1.00 98.31 187 SER A O 1
ATOM 1517 N N . GLY A 1 188 ? -10.556 7.848 13.166 1.00 98.25 188 GLY A N 1
ATOM 1518 C CA . GLY A 1 188 ? -10.108 8.234 11.833 1.00 98.25 188 GLY A CA 1
ATOM 1519 C C . GLY A 1 188 ? -10.258 7.094 10.832 1.00 98.25 188 GLY A C 1
ATOM 1520 O O . GLY A 1 188 ? -10.826 7.304 9.766 1.00 98.25 188 GLY A O 1
ATOM 1521 N N . PHE A 1 189 ? -9.852 5.874 11.193 1.00 98.31 189 PHE A N 1
ATOM 1522 C CA . PHE A 1 189 ? -10.011 4.696 10.339 1.00 98.31 189 PHE A CA 1
ATOM 1523 C C . PHE A 1 189 ? -11.480 4.456 9.951 1.00 98.31 189 PHE A C 1
ATOM 1525 O O . PHE A 1 189 ? -11.800 4.342 8.766 1.00 98.31 189 PHE A O 1
ATOM 1532 N N . ILE A 1 190 ? -12.395 4.460 10.926 1.00 97.81 190 ILE A N 1
ATOM 1533 C CA . ILE A 1 190 ? -13.833 4.309 10.658 1.00 97.81 190 ILE A CA 1
ATOM 1534 C C . ILE A 1 190 ? -14.371 5.480 9.825 1.00 97.81 190 ILE A C 1
ATOM 1536 O O . ILE A 1 190 ? -15.081 5.268 8.840 1.00 97.81 190 ILE A O 1
ATOM 1540 N N . GLY A 1 191 ? -14.005 6.711 10.181 1.00 96.31 191 GLY A N 1
ATOM 1541 C CA . GLY A 1 191 ? -14.450 7.913 9.481 1.00 96.31 191 GLY A CA 1
ATOM 1542 C C . GLY A 1 191 ? -14.001 7.976 8.020 1.00 96.31 191 GLY A C 1
ATOM 1543 O O . GLY A 1 191 ? -14.774 8.406 7.166 1.00 96.31 191 GLY A O 1
ATOM 1544 N N . VAL A 1 192 ? -12.778 7.529 7.727 1.00 96.12 192 VAL A N 1
ATOM 1545 C CA . VAL A 1 192 ? -12.171 7.596 6.391 1.00 96.12 192 VAL A CA 1
ATOM 1546 C C . VAL A 1 192 ? -12.605 6.433 5.506 1.00 96.12 192 VAL A C 1
ATOM 1548 O O . VAL A 1 192 ? -12.938 6.658 4.346 1.00 96.12 192 VAL A O 1
ATOM 1551 N N . PHE A 1 193 ? -12.619 5.200 6.019 1.00 95.31 193 PHE A N 1
ATOM 1552 C CA . PHE A 1 193 ? -12.818 4.019 5.171 1.00 95.31 193 PHE A CA 1
ATOM 1553 C C . PHE A 1 193 ? -14.245 3.471 5.204 1.00 95.31 193 PHE A C 1
ATOM 1555 O O . PHE A 1 193 ? -14.750 3.040 4.170 1.00 95.31 193 PHE A O 1
ATOM 1562 N N . LYS A 1 194 ? -14.938 3.529 6.349 1.00 91.44 194 LYS A N 1
ATOM 1563 C CA . LYS A 1 194 ? -16.295 2.972 6.476 1.00 91.44 194 LYS A CA 1
ATOM 1564 C C . LYS A 1 194 ? -17.368 3.943 5.999 1.00 91.44 194 LYS A C 1
ATOM 1566 O O . LYS A 1 194 ? -18.261 3.552 5.248 1.00 91.44 194 LYS A O 1
ATOM 1571 N N . ASN A 1 195 ? -17.308 5.198 6.452 1.00 86.50 195 ASN A N 1
ATOM 1572 C CA . ASN A 1 195 ? -18.391 6.153 6.206 1.00 86.50 195 ASN A CA 1
ATOM 1573 C C . ASN A 1 195 ? -18.599 6.411 4.706 1.00 86.50 195 ASN A C 1
ATOM 1575 O O . ASN A 1 195 ? -19.736 6.294 4.256 1.00 86.50 195 ASN A O 1
ATOM 1579 N N . PRO A 1 196 ? -17.555 6.666 3.889 1.00 83.31 196 PRO A N 1
ATOM 1580 C CA . PRO A 1 196 ? -17.746 6.825 2.452 1.00 83.31 196 PRO A CA 1
ATOM 1581 C C . PRO A 1 196 ? -18.351 5.580 1.800 1.00 83.31 196 PRO A C 1
ATOM 1583 O O . PRO A 1 196 ? -19.331 5.712 1.079 1.00 83.31 196 PRO A O 1
ATOM 1586 N N . GLN A 1 197 ? -17.842 4.387 2.122 1.00 81.81 197 GLN A N 1
ATOM 1587 C CA . GLN A 1 197 ? -18.360 3.113 1.602 1.00 81.81 197 GLN A CA 1
ATOM 1588 C C . GLN A 1 197 ? -19.820 2.839 2.020 1.00 81.81 197 GLN A C 1
ATOM 1590 O O . GLN A 1 197 ? -20.531 2.094 1.358 1.00 81.81 197 GLN A O 1
ATOM 1595 N N . SER A 1 198 ? -20.297 3.453 3.109 1.00 79.62 198 SER A N 1
ATOM 1596 C CA . SER A 1 198 ? -21.689 3.317 3.571 1.00 79.62 198 SER A CA 1
ATOM 1597 C C . SER A 1 198 ? -22.661 4.284 2.883 1.00 79.62 198 SER A C 1
ATOM 1599 O O . SER A 1 198 ? -23.872 4.092 2.967 1.00 79.62 198 SER A O 1
ATOM 1601 N N . HIS A 1 199 ? -22.154 5.335 2.232 1.00 79.25 199 HIS A N 1
ATOM 1602 C CA . HIS A 1 199 ? -22.973 6.399 1.635 1.00 79.25 199 HIS A CA 1
ATOM 1603 C C . HIS A 1 199 ? -22.828 6.511 0.112 1.00 79.25 199 HIS A C 1
ATOM 1605 O O . HIS A 1 199 ? -23.642 7.180 -0.524 1.00 79.25 199 HIS A O 1
ATOM 1611 N N . ARG A 1 200 ? -21.800 5.896 -0.481 1.00 79.06 200 ARG A N 1
ATOM 1612 C CA . ARG A 1 200 ? -21.536 5.910 -1.925 1.00 79.06 200 ARG A CA 1
ATOM 1613 C C . ARG A 1 200 ? -20.758 4.668 -2.357 1.00 79.06 200 ARG A C 1
ATOM 1615 O O . ARG A 1 200 ? -19.988 4.120 -1.576 1.00 79.06 200 ARG A O 1
ATOM 1622 N N . PHE A 1 201 ? -20.893 4.304 -3.628 1.00 81.50 201 PHE A N 1
ATOM 1623 C CA . PHE A 1 201 ? -20.024 3.327 -4.282 1.00 81.50 201 PHE A CA 1
ATOM 1624 C C . PHE A 1 201 ? -18.736 4.023 -4.730 1.00 81.50 201 PHE A C 1
ATOM 1626 O O . PHE A 1 201 ? -18.798 5.044 -5.418 1.00 81.50 201 PHE A O 1
ATOM 1633 N N . ILE A 1 202 ? -17.578 3.525 -4.291 1.00 86.19 202 ILE A N 1
ATOM 1634 C CA . ILE A 1 202 ? -16.271 4.118 -4.626 1.00 86.19 202 ILE A CA 1
ATOM 1635 C C . ILE A 1 202 ? -15.695 3.474 -5.894 1.00 86.19 202 ILE A C 1
ATOM 1637 O O . ILE A 1 202 ? -14.914 4.111 -6.598 1.00 86.19 202 ILE A O 1
ATOM 1641 N N . GLU A 1 203 ? -16.128 2.251 -6.209 1.00 87.88 203 GLU A N 1
ATOM 1642 C CA . GLU A 1 203 ? -15.670 1.442 -7.335 1.00 87.88 203 GLU A CA 1
ATOM 1643 C C . GLU A 1 203 ? -14.154 1.227 -7.304 1.00 87.88 203 GLU A C 1
ATOM 1645 O O . GLU A 1 203 ? -13.451 1.456 -8.293 1.00 87.88 203 GLU A O 1
ATOM 1650 N N . ILE A 1 204 ? -13.620 0.796 -6.157 1.00 88.38 204 ILE A N 1
ATOM 1651 C CA . ILE A 1 204 ? -12.202 0.439 -6.062 1.00 88.38 204 ILE A CA 1
ATOM 1652 C C . ILE A 1 204 ? -11.927 -0.727 -7.016 1.00 88.38 204 ILE A C 1
ATOM 1654 O O . ILE A 1 204 ? -12.611 -1.744 -6.974 1.00 88.38 204 ILE A O 1
ATOM 1658 N N . LYS A 1 205 ? -10.922 -0.567 -7.887 1.00 87.94 205 LYS A N 1
ATOM 1659 C CA . LYS A 1 205 ? -10.517 -1.572 -8.895 1.00 87.94 205 LYS A CA 1
ATOM 1660 C C . LYS A 1 205 ? -9.146 -2.174 -8.630 1.00 87.94 205 LYS A C 1
ATOM 1662 O O . LYS A 1 205 ? -8.811 -3.210 -9.194 1.00 87.94 205 LYS A O 1
ATOM 1667 N N . ASP A 1 206 ? -8.331 -1.493 -7.833 1.00 89.44 206 ASP A N 1
ATOM 1668 C CA . ASP A 1 206 ? -6.974 -1.926 -7.547 1.00 89.44 206 ASP A CA 1
ATOM 1669 C C . ASP A 1 206 ? -6.950 -2.825 -6.296 1.00 89.44 206 ASP A C 1
ATOM 1671 O O . ASP A 1 206 ? -7.231 -2.339 -5.195 1.00 89.44 206 ASP A O 1
ATOM 1675 N N . PRO A 1 207 ? -6.597 -4.117 -6.425 1.00 93.06 207 PRO A N 1
ATOM 1676 C CA . PRO A 1 207 ? -6.510 -5.027 -5.285 1.00 93.06 207 PRO A CA 1
ATOM 1677 C C . PRO A 1 207 ? -5.465 -4.600 -4.258 1.00 93.06 207 PRO A C 1
ATOM 1679 O O . PRO A 1 207 ? -5.646 -4.889 -3.078 1.00 93.06 207 PRO A O 1
ATOM 1682 N N . LEU A 1 208 ? -4.390 -3.910 -4.665 1.00 93.75 208 LEU A N 1
ATOM 1683 C CA . LEU A 1 208 ? -3.391 -3.421 -3.712 1.00 93.75 208 LEU A CA 1
ATOM 1684 C C . LEU A 1 208 ? -4.021 -2.411 -2.749 1.00 93.75 208 LEU A C 1
ATOM 1686 O O . LEU A 1 208 ? -3.885 -2.569 -1.539 1.00 93.75 208 LEU A O 1
ATOM 1690 N N . THR A 1 209 ? -4.779 -1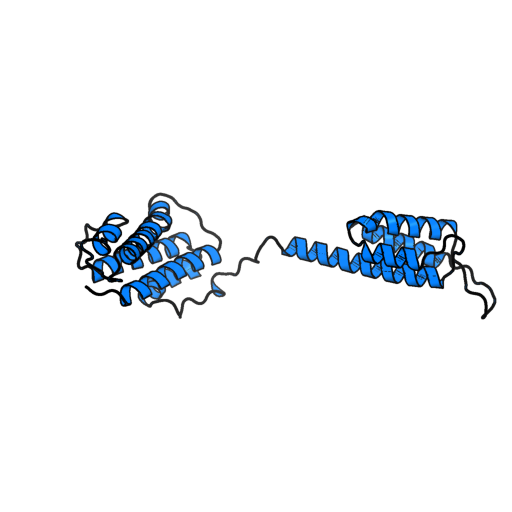.449 -3.278 1.00 93.06 209 THR A N 1
ATOM 1691 C CA . THR A 1 209 ? -5.518 -0.464 -2.473 1.00 93.06 209 THR A CA 1
ATOM 1692 C C . THR A 1 209 ? -6.412 -1.148 -1.431 1.00 93.06 209 THR A C 1
ATOM 1694 O O . THR A 1 209 ? -6.390 -0.795 -0.252 1.00 93.06 209 THR A O 1
ATOM 1697 N N . ALA A 1 210 ? -7.174 -2.171 -1.828 1.00 95.56 210 ALA A N 1
ATOM 1698 C CA . ALA A 1 210 ? -8.028 -2.904 -0.893 1.00 95.56 210 ALA A CA 1
ATOM 1699 C C . ALA A 1 210 ? -7.227 -3.714 0.132 1.00 95.56 210 ALA A C 1
ATOM 1701 O O . ALA A 1 210 ? -7.548 -3.708 1.321 1.00 95.56 210 ALA A O 1
ATOM 1702 N N . PHE A 1 211 ? -6.153 -4.367 -0.311 1.00 96.94 211 PHE A N 1
ATOM 1703 C CA . PHE A 1 211 ? -5.272 -5.149 0.547 1.00 96.94 211 PHE A CA 1
ATOM 1704 C C . PHE A 1 211 ? -4.610 -4.287 1.627 1.00 96.94 211 PHE A C 1
ATOM 1706 O O . PHE A 1 211 ? -4.516 -4.721 2.774 1.00 96.94 211 PHE A O 1
ATOM 1713 N N . GLU A 1 212 ? -4.184 -3.067 1.298 1.00 96.81 212 GLU A N 1
ATOM 1714 C CA . GLU A 1 212 ? -3.588 -2.123 2.250 1.00 96.81 212 GLU A CA 1
ATOM 1715 C C . GLU A 1 212 ? -4.575 -1.741 3.360 1.00 96.81 212 GLU A C 1
ATOM 1717 O O . GLU A 1 212 ? -4.237 -1.820 4.543 1.00 96.81 212 GLU A O 1
ATOM 1722 N N . VAL A 1 213 ? -5.821 -1.413 3.003 1.00 97.38 213 VAL A N 1
ATOM 1723 C CA . VAL A 1 213 ? -6.859 -1.056 3.984 1.00 97.38 213 VAL A CA 1
ATOM 1724 C C . VAL A 1 213 ? -7.248 -2.256 4.853 1.00 97.38 213 VAL A C 1
ATOM 1726 O O . VAL A 1 213 ? -7.382 -2.119 6.071 1.00 97.38 213 VAL A O 1
ATOM 1729 N N . ILE A 1 214 ? -7.364 -3.452 4.265 1.00 98.25 214 ILE A N 1
ATOM 1730 C CA . ILE A 1 214 ? -7.614 -4.696 5.010 1.00 98.25 214 ILE A CA 1
ATOM 1731 C C . ILE A 1 214 ? -6.460 -4.991 5.983 1.00 98.25 214 ILE A C 1
ATOM 1733 O O . ILE A 1 214 ? -6.698 -5.381 7.128 1.00 98.25 214 ILE A O 1
ATOM 1737 N N . ASN A 1 215 ? -5.206 -4.776 5.575 1.00 98.06 215 ASN A N 1
ATOM 1738 C CA . ASN A 1 215 ? -4.052 -4.954 6.459 1.00 98.06 215 ASN A CA 1
ATOM 1739 C C . ASN A 1 215 ? -4.009 -3.920 7.582 1.00 98.06 215 ASN A C 1
ATOM 1741 O O . ASN A 1 215 ? -3.610 -4.254 8.700 1.00 98.06 215 ASN A O 1
ATOM 1745 N N . PHE A 1 216 ? -4.458 -2.695 7.316 1.00 98.50 216 PHE A N 1
ATOM 1746 C CA . PHE A 1 216 ? -4.612 -1.693 8.357 1.00 98.50 216 PHE A CA 1
ATOM 1747 C C . PHE A 1 216 ? -5.665 -2.140 9.383 1.00 98.50 216 PHE A C 1
ATOM 1749 O O . PHE A 1 216 ? -5.369 -2.185 10.575 1.00 98.50 216 PHE A O 1
ATOM 1756 N N . ALA A 1 217 ? -6.837 -2.603 8.936 1.00 98.56 217 ALA A N 1
ATOM 1757 C CA . ALA A 1 217 ? -7.854 -3.182 9.820 1.00 98.56 217 ALA A CA 1
ATOM 1758 C C . ALA A 1 217 ? -7.305 -4.355 10.653 1.00 98.56 217 ALA A C 1
ATOM 1760 O O . ALA A 1 217 ? -7.507 -4.417 11.863 1.00 98.56 217 ALA A O 1
ATOM 1761 N N . ASN A 1 218 ? -6.545 -5.254 10.021 1.00 98.44 218 ASN A N 1
ATOM 1762 C CA . ASN A 1 218 ? -5.851 -6.353 10.691 1.00 98.44 218 ASN A CA 1
ATOM 1763 C C . ASN A 1 218 ? -4.888 -5.866 11.782 1.00 98.44 218 ASN A C 1
ATOM 1765 O O . ASN A 1 218 ? -4.862 -6.437 12.870 1.00 98.44 218 ASN A O 1
ATOM 1769 N N . HIS A 1 219 ? -4.117 -4.809 11.524 1.00 98.31 219 HIS A N 1
ATOM 1770 C CA . HIS A 1 219 ? -3.238 -4.231 12.536 1.00 98.31 219 HIS A CA 1
ATOM 1771 C C . HIS A 1 219 ? -4.032 -3.632 13.706 1.00 98.31 219 HIS A C 1
ATOM 1773 O O . HIS A 1 219 ? -3.672 -3.858 14.859 1.00 98.31 219 HIS A O 1
ATOM 1779 N N . LEU A 1 220 ? -5.154 -2.959 13.435 1.00 98.44 220 LEU A N 1
ATOM 1780 C CA . LEU A 1 220 ? -6.046 -2.451 14.481 1.00 98.44 220 LEU A CA 1
ATOM 1781 C C . LEU A 1 220 ? -6.640 -3.583 15.335 1.00 98.44 220 LEU A C 1
ATOM 1783 O O . LEU A 1 220 ? -6.677 -3.453 16.556 1.00 98.44 220 LEU A O 1
ATOM 1787 N N . CYS A 1 221 ? -7.033 -4.715 14.738 1.00 98.19 221 CYS A N 1
ATOM 1788 C CA . CYS A 1 221 ? -7.464 -5.894 15.499 1.00 98.19 221 CYS A CA 1
ATOM 1789 C C . CYS A 1 221 ? -6.366 -6.417 16.434 1.00 98.19 221 CYS A C 1
ATOM 1791 O O . CYS A 1 221 ? -6.655 -6.726 17.584 1.00 98.19 221 CYS A O 1
ATOM 1793 N N . LYS A 1 222 ? -5.107 -6.455 15.984 1.00 97.19 222 LYS A N 1
ATOM 1794 C CA . LYS A 1 222 ? -3.979 -6.852 16.843 1.00 97.19 222 LYS A CA 1
ATOM 1795 C C . LYS A 1 222 ? -3.743 -5.864 17.984 1.00 97.19 222 LYS A C 1
ATOM 1797 O O . LYS A 1 222 ? -3.415 -6.275 19.088 1.00 97.19 222 LYS A O 1
ATOM 1802 N N . ILE A 1 223 ? -3.932 -4.562 17.748 1.00 97.75 223 ILE A N 1
ATOM 1803 C CA . ILE A 1 223 ? -3.855 -3.570 18.827 1.00 97.75 223 ILE A CA 1
ATOM 1804 C C . ILE A 1 223 ? -4.978 -3.803 19.845 1.00 97.75 223 ILE A C 1
ATOM 1806 O O . ILE A 1 223 ? -4.703 -3.784 21.042 1.00 97.75 223 ILE A O 1
ATOM 1810 N N . LEU A 1 224 ? -6.207 -4.086 19.398 1.00 97.44 224 LEU A N 1
ATOM 1811 C CA . LEU A 1 224 ? -7.333 -4.399 20.288 1.00 97.44 224 LEU A CA 1
ATOM 1812 C C . LEU A 1 224 ? -7.021 -5.553 21.251 1.00 97.44 224 LEU A C 1
ATOM 1814 O O . LEU A 1 224 ? -7.321 -5.434 22.437 1.00 97.44 224 LEU A O 1
ATOM 1818 N N . GLU A 1 225 ? -6.353 -6.611 20.786 1.00 95.31 225 GLU A N 1
ATOM 1819 C CA . GLU A 1 225 ? -5.937 -7.749 21.626 1.00 95.31 225 GLU A CA 1
ATOM 1820 C C . GLU A 1 225 ? -4.980 -7.355 22.765 1.00 95.31 225 GLU A C 1
ATOM 1822 O O . GLU A 1 225 ? -4.894 -8.055 23.771 1.00 95.31 225 GLU A O 1
ATOM 1827 N N . THR A 1 226 ? -4.273 -6.228 22.634 1.00 94.38 226 THR A N 1
ATOM 1828 C CA . THR A 1 226 ? -3.357 -5.718 23.671 1.00 94.38 226 THR A CA 1
ATOM 1829 C C . THR A 1 226 ? -4.028 -4.785 24.680 1.00 94.38 226 THR A C 1
ATOM 1831 O O . THR A 1 226 ? -3.428 -4.456 25.705 1.00 94.38 226 THR A O 1
ATOM 1834 N N . THR A 1 227 ? -5.257 -4.339 24.404 1.00 93.19 227 THR A N 1
ATOM 1835 C CA . THR A 1 227 ? -5.976 -3.405 25.279 1.00 93.19 227 THR A CA 1
ATOM 1836 C C . THR A 1 227 ? -6.564 -4.111 26.496 1.00 93.19 227 THR A C 1
ATOM 1838 O O . THR A 1 227 ? -6.961 -5.274 26.434 1.00 93.19 227 THR A O 1
ATOM 1841 N N . LYS A 1 228 ? -6.615 -3.402 27.625 1.00 85.81 228 LYS A N 1
ATOM 1842 C CA . LYS A 1 228 ? -7.187 -3.892 28.885 1.00 85.81 228 LYS A CA 1
ATOM 1843 C C . LYS A 1 228 ? -8.518 -3.192 29.151 1.00 85.81 228 LYS A C 1
ATOM 1845 O O . LYS A 1 228 ? -8.614 -1.989 28.915 1.00 85.81 228 LYS A O 1
ATOM 1850 N N . GLN A 1 229 ? -9.512 -3.950 29.618 1.00 79.75 229 GLN A N 1
ATOM 1851 C CA . GLN A 1 229 ? -10.754 -3.392 30.172 1.00 79.75 229 GLN A CA 1
ATOM 1852 C C . GLN A 1 229 ? -10.497 -2.699 31.511 1.00 79.75 229 GLN A C 1
ATOM 1854 O O . GLN A 1 229 ? -9.591 -3.169 32.241 1.00 79.75 229 GLN A O 1
#